Protein AF-0000000079570286 (afdb_homodimer)

Structure (mmCIF, N/CA/C/O backbone):
data_AF-0000000079570286-model_v1
#
loop_
_entity.id
_entity.type
_entity.pdbx_description
1 polymer 'Cupin domain-containing protein'
#
loop_
_atom_site.group_PDB
_atom_site.id
_atom_site.type_symbol
_atom_site.label_atom_id
_atom_site.label_alt_id
_atom_site.label_comp_id
_atom_site.label_asym_id
_atom_site.label_entity_id
_atom_site.label_seq_id
_atom_site.pdbx_PDB_ins_code
_atom_site.Cartn_x
_atom_site.Cartn_y
_atom_site.Cartn_z
_atom_site.occupancy
_atom_site.B_iso_or_equiv
_atom_site.auth_seq_id
_atom_site.auth_comp_id
_atom_site.auth_asym_id
_atom_site.auth_atom_id
_atom_site.pdbx_PDB_model_num
ATOM 1 N N . MET A 1 1 ? -0.217 -1.465 16.141 1 90.56 1 MET A N 1
ATOM 2 C CA . MET A 1 1 ? 0.74 -2.504 15.766 1 90.56 1 MET A CA 1
ATOM 3 C C . MET A 1 1 ? 1.758 -1.979 14.766 1 90.56 1 MET A C 1
ATOM 5 O O . MET A 1 1 ? 1.406 -1.219 13.859 1 90.56 1 MET A O 1
ATOM 9 N N . HIS A 1 2 ? 2.951 -2.252 14.98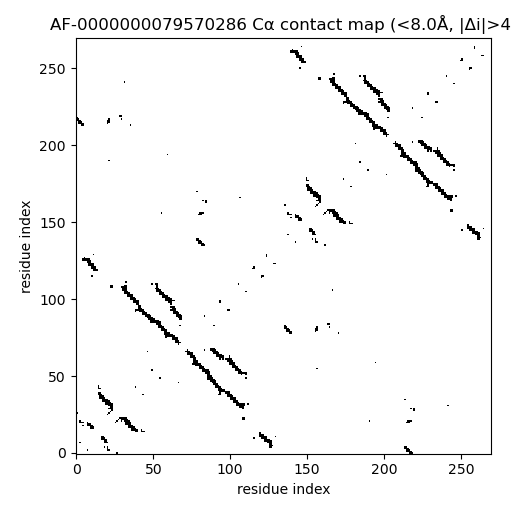4 1 96.75 2 HIS A N 1
ATOM 10 C CA . HIS A 1 2 ? 4.074 -1.904 14.125 1 96.75 2 HIS A CA 1
ATOM 11 C C . HIS A 1 2 ? 4.855 -3.146 13.711 1 96.75 2 HIS A C 1
ATOM 13 O O . HIS A 1 2 ? 5.434 -3.832 14.562 1 96.75 2 HIS A O 1
ATOM 19 N N . SER A 1 3 ? 4.836 -3.426 12.422 1 97.19 3 SER A N 1
ATOM 20 C CA . SER A 1 3 ? 5.57 -4.562 11.875 1 97.19 3 SER A CA 1
ATOM 21 C C . SER A 1 3 ? 6.777 -4.105 11.062 1 97.19 3 SER A C 1
ATOM 23 O O . SER A 1 3 ? 6.648 -3.258 10.18 1 97.19 3 SER A O 1
ATOM 25 N N . THR A 1 4 ? 7.93 -4.707 11.367 1 97.94 4 THR A N 1
ATOM 26 C CA . THR A 1 4 ? 9.125 -4.512 10.555 1 97.94 4 THR A CA 1
ATOM 27 C C . THR A 1 4 ? 9.422 -5.754 9.727 1 97.94 4 THR A C 1
ATOM 29 O O . THR A 1 4 ? 9.07 -6.871 10.117 1 97.94 4 THR A O 1
ATOM 32 N N . PRO A 1 5 ? 10.055 -5.586 8.586 1 96.81 5 PRO A N 1
ATOM 33 C CA . PRO A 1 5 ? 10.336 -6.754 7.754 1 96.81 5 PRO A CA 1
ATOM 34 C C . PRO A 1 5 ? 11.078 -7.855 8.508 1 96.81 5 PRO A C 1
ATOM 36 O O . PRO A 1 5 ? 10.812 -9.039 8.297 1 96.81 5 PRO A O 1
ATOM 39 N N . ASP A 1 6 ? 11.914 -7.496 9.391 1 96.62 6 ASP A N 1
ATOM 40 C CA . ASP A 1 6 ? 12.734 -8.484 10.094 1 96.62 6 ASP A CA 1
ATOM 41 C C . ASP A 1 6 ? 11.891 -9.297 11.078 1 96.62 6 ASP A C 1
ATOM 43 O O . ASP A 1 6 ? 12.32 -10.352 11.539 1 96.62 6 ASP A O 1
ATOM 47 N N . ASP A 1 7 ? 10.672 -8.82 11.383 1 96.19 7 ASP A N 1
ATOM 48 C CA . ASP A 1 7 ? 9.812 -9.492 12.352 1 96.19 7 ASP A CA 1
ATOM 49 C C . ASP A 1 7 ? 8.805 -10.406 11.656 1 96.19 7 ASP A C 1
ATOM 51 O O . ASP A 1 7 ? 8.023 -11.102 12.312 1 96.19 7 ASP A O 1
ATOM 55 N N . LEU A 1 8 ? 8.883 -10.398 10.383 1 97.88 8 LEU A N 1
ATOM 56 C CA . LEU A 1 8 ? 7.82 -11.07 9.648 1 97.88 8 LEU A CA 1
ATOM 57 C C . LEU A 1 8 ? 8.352 -12.328 8.969 1 97.88 8 LEU A C 1
ATOM 59 O O . LEU A 1 8 ? 9.508 -12.375 8.539 1 97.88 8 LEU A O 1
ATOM 63 N N . VAL A 1 9 ? 7.516 -13.336 8.938 1 97.88 9 VAL A N 1
ATOM 64 C CA . VAL A 1 9 ? 7.766 -14.484 8.062 1 97.88 9 VAL A CA 1
ATOM 65 C C . VAL A 1 9 ? 7.781 -14.023 6.605 1 97.88 9 VAL A C 1
ATOM 67 O O . VAL A 1 9 ? 7.031 -13.125 6.223 1 97.88 9 VAL A O 1
ATOM 70 N N . THR A 1 10 ? 8.695 -14.609 5.832 1 98.19 10 THR A N 1
ATOM 71 C CA . THR A 1 10 ? 8.672 -14.422 4.383 1 98.19 10 THR A CA 1
ATOM 72 C C . THR A 1 10 ? 8 -15.609 3.701 1 98.19 10 THR A C 1
ATOM 74 O O . THR A 1 10 ? 8.469 -16.75 3.82 1 98.19 10 THR A O 1
ATOM 77 N N . ASP A 1 11 ? 6.871 -15.359 3.047 1 98.31 11 ASP A N 1
ATOM 78 C CA . ASP A 1 11 ? 6.328 -16.359 2.137 1 98.31 11 ASP A CA 1
ATOM 79 C C . ASP A 1 11 ? 7.125 -16.422 0.836 1 98.31 11 ASP A C 1
ATOM 81 O O . ASP A 1 11 ? 7.148 -15.445 0.077 1 98.31 11 ASP A O 1
ATOM 85 N N . SER A 1 12 ? 7.699 -17.5 0.591 1 97.5 12 SER A N 1
ATOM 86 C CA . SER A 1 12 ? 8.578 -17.609 -0.568 1 97.5 12 SER A CA 1
ATOM 87 C C . SER A 1 12 ? 7.996 -18.562 -1.611 1 97.5 12 SER A C 1
ATOM 89 O O . SER A 1 12 ? 7.367 -19.562 -1.266 1 97.5 12 SER A O 1
ATOM 91 N N . PHE A 1 13 ? 8.203 -18.234 -2.871 1 96.69 13 PHE A N 1
ATOM 92 C CA . PHE A 1 13 ? 7.789 -18.984 -4.051 1 96.69 13 PHE A CA 1
ATOM 93 C C . PHE A 1 13 ? 8.875 -18.953 -5.121 1 96.69 13 PHE A C 1
ATOM 95 O O . PHE A 1 13 ? 9.836 -18.188 -5.016 1 96.69 13 PHE A O 1
ATOM 102 N N . GLU A 1 14 ? 8.688 -19.766 -6.152 1 93.75 14 GLU A N 1
ATOM 103 C CA . GLU A 1 14 ? 9.602 -19.688 -7.293 1 93.75 14 GLU A CA 1
ATOM 104 C C . GLU A 1 14 ? 9.516 -18.328 -7.984 1 93.75 14 GLU A C 1
ATOM 106 O O . GLU A 1 14 ? 10.523 -17.828 -8.484 1 93.75 14 GLU A O 1
ATOM 111 N N . SER A 1 15 ? 8.391 -17.797 -7.973 1 96.25 15 SER A N 1
ATOM 112 C CA . SER A 1 15 ? 8.141 -16.578 -8.727 1 96.25 15 SER A CA 1
ATOM 113 C C . SER A 1 15 ? 8.547 -15.344 -7.922 1 96.25 15 SER A C 1
ATOM 115 O O . SER A 1 15 ? 8.633 -14.242 -8.469 1 96.25 15 SER A O 1
ATOM 117 N N . GLY A 1 16 ? 8.719 -15.492 -6.602 1 96.75 16 GLY A N 1
ATOM 118 C CA . GLY A 1 16 ? 9.031 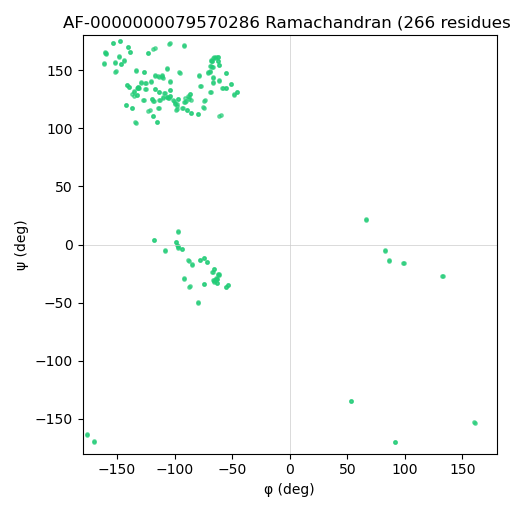-14.336 -5.781 1 96.75 16 GLY A CA 1
ATOM 119 C C . GLY A 1 16 ? 8.734 -14.547 -4.309 1 96.75 16 GLY A C 1
ATOM 120 O O . GLY A 1 16 ? 8.922 -15.656 -3.789 1 96.75 16 GLY A O 1
ATOM 121 N N . SER A 1 17 ? 8.453 -13.469 -3.596 1 97.62 17 SER A N 1
ATOM 122 C CA . SER A 1 17 ? 8.234 -13.547 -2.154 1 97.62 17 SER A CA 1
ATOM 123 C C . SER A 1 17 ? 7.227 -12.5 -1.691 1 97.62 17 SER A C 1
ATOM 125 O O . SER A 1 17 ? 6.938 -11.547 -2.416 1 97.62 17 SER A O 1
ATOM 127 N N . ILE A 1 18 ? 6.691 -12.742 -0.485 1 98.5 18 ILE A N 1
ATOM 128 C CA . ILE A 1 18 ? 5.699 -11.844 0.095 1 98.5 18 ILE A CA 1
ATOM 129 C C . ILE A 1 18 ? 5.938 -11.711 1.598 1 98.5 18 ILE A C 1
ATOM 131 O O . ILE A 1 18 ? 6.246 -12.695 2.271 1 98.5 18 ILE A O 1
ATOM 135 N N . LYS A 1 19 ? 5.852 -10.547 2.145 1 98.56 19 LYS A N 1
ATOM 136 C CA . LYS A 1 19 ? 5.715 -10.289 3.574 1 98.56 19 LYS A CA 1
ATOM 137 C C . LYS A 1 19 ? 4.406 -9.562 3.883 1 98.56 19 LYS A C 1
ATOM 139 O O . LYS A 1 19 ? 4.133 -8.5 3.324 1 98.56 19 LYS A O 1
ATOM 144 N N . TRP A 1 20 ? 3.627 -10.172 4.746 1 98.69 20 TRP A N 1
ATOM 145 C CA . TRP A 1 20 ? 2.379 -9.562 5.191 1 98.69 20 TRP A CA 1
ATOM 146 C C . TRP A 1 20 ? 2.596 -8.758 6.473 1 98.69 20 TRP A C 1
ATOM 148 O O . TRP A 1 20 ? 2.902 -9.328 7.523 1 98.69 20 TRP A O 1
ATOM 158 N N . GLY A 1 21 ? 2.35 -7.473 6.359 1 98.62 21 GLY A N 1
ATOM 159 C CA . GLY A 1 21 ? 2.627 -6.609 7.496 1 98.62 21 GLY A CA 1
ATOM 160 C C . GLY A 1 21 ? 1.427 -6.418 8.406 1 98.62 21 GLY A C 1
ATOM 161 O O . GLY A 1 21 ? 1.581 -6.121 9.594 1 98.62 21 GLY A O 1
ATOM 162 N N . VAL A 1 22 ? 0.204 -6.492 7.848 1 98.62 22 VAL A N 1
ATOM 163 C CA . VAL A 1 22 ? -1.063 -6.453 8.57 1 98.62 22 VAL A CA 1
ATOM 164 C C . VAL A 1 22 ? -2.002 -7.531 8.031 1 98.62 22 VAL A C 1
ATOM 166 O O . VAL A 1 22 ? -2.148 -7.684 6.816 1 98.62 22 VAL A O 1
ATOM 169 N N . SER A 1 23 ? -2.572 -8.258 8.883 1 98.19 23 SER A N 1
ATOM 170 C CA . SER A 1 23 ? -3.596 -9.258 8.586 1 98.19 23 SER A CA 1
ATOM 171 C C . SER A 1 23 ? -4.418 -9.594 9.82 1 98.19 23 SER A C 1
ATOM 173 O O . SER A 1 23 ? -4.012 -9.297 10.945 1 98.19 23 SER A O 1
ATOM 175 N N . PRO A 1 24 ? -5.551 -10.234 9.609 1 96.62 24 PRO A N 1
ATOM 176 C CA . PRO A 1 24 ? -6.324 -10.656 10.781 1 96.62 24 PRO A CA 1
ATOM 177 C C . PRO A 1 24 ? -5.566 -11.648 11.664 1 96.62 24 PRO A C 1
ATOM 179 O O . PRO A 1 24 ? -5.82 -11.727 12.867 1 96.62 24 PRO A O 1
ATOM 182 N N . ASP A 1 25 ? -4.645 -12.391 11.117 1 95.19 25 ASP A N 1
ATOM 183 C CA . ASP A 1 25 ? -3.865 -13.344 11.898 1 95.19 25 ASP A CA 1
ATOM 184 C C . ASP A 1 25 ? -2.822 -12.633 12.758 1 95.19 25 ASP A C 1
ATOM 186 O O . ASP A 1 25 ? -2.449 -13.117 13.828 1 95.19 25 ASP A O 1
ATOM 190 N N . LEU A 1 26 ? -2.279 -11.555 12.289 1 95.25 26 LEU A N 1
ATOM 191 C CA . LEU A 1 26 ? -1.228 -10.82 12.984 1 95.25 26 LEU A CA 1
ATOM 192 C C . LEU A 1 26 ? -1.824 -9.812 13.969 1 95.25 26 LEU A C 1
ATOM 194 O O . LEU A 1 26 ? -1.2 -9.484 14.977 1 95.25 26 LEU A O 1
ATOM 198 N N . GLU A 1 27 ? -2.936 -9.211 13.609 1 94.31 27 GLU A N 1
ATOM 199 C CA . GLU A 1 27 ? -3.656 -8.172 14.352 1 94.31 27 GLU A CA 1
ATOM 200 C C . GLU A 1 27 ? -5.152 -8.469 14.383 1 94.31 27 GLU A C 1
ATOM 202 O O . GLU A 1 27 ? -5.863 -8.219 13.406 1 94.31 27 GLU A O 1
ATOM 207 N N . ASP A 1 28 ? -5.656 -8.914 15.508 1 93.62 28 ASP A N 1
ATOM 208 C CA . ASP A 1 28 ? -7.031 -9.391 15.648 1 93.62 28 ASP A CA 1
ATOM 209 C C . ASP A 1 28 ? -8.023 -8.32 15.195 1 93.62 28 ASP A C 1
ATOM 211 O O . ASP A 1 28 ? -9.055 -8.633 14.602 1 93.62 28 ASP A O 1
ATOM 215 N N . ALA A 1 29 ? -7.691 -7.109 15.477 1 94.38 29 ALA A N 1
ATOM 216 C CA . ALA A 1 29 ? -8.625 -6.023 15.203 1 94.38 29 ALA A CA 1
ATOM 217 C C . ALA A 1 29 ? -8.625 -5.66 13.727 1 94.38 29 ALA A C 1
ATOM 219 O O . ALA A 1 29 ? -9.508 -4.938 13.258 1 94.38 29 ALA A O 1
ATOM 220 N N . ALA A 1 30 ? -7.605 -6.184 13.008 1 95.94 30 ALA A N 1
ATOM 221 C CA . ALA A 1 30 ? -7.516 -5.832 11.594 1 95.94 30 ALA A CA 1
ATOM 222 C C . ALA A 1 30 ? -8.523 -6.625 10.766 1 95.94 30 ALA A C 1
ATOM 224 O O . ALA A 1 30 ? -8.656 -7.84 10.93 1 95.94 30 ALA A O 1
ATOM 225 N N . SER A 1 31 ? -9.195 -5.953 9.852 1 97.31 31 SER A N 1
ATOM 226 C CA . SER A 1 31 ? -10.188 -6.621 9.016 1 97.31 31 SER A CA 1
ATOM 227 C C . SER A 1 31 ? -9.703 -6.762 7.578 1 97.31 31 SER A C 1
ATOM 229 O O . SER A 1 31 ? -10.422 -7.281 6.719 1 97.31 31 SER A O 1
ATOM 231 N N . LEU A 1 32 ? -8.586 -6.227 7.25 1 98.69 32 LEU A N 1
ATOM 232 C CA . LEU A 1 32 ? -7.953 -6.309 5.938 1 98.69 32 LEU A CA 1
ATOM 233 C C . LEU A 1 32 ? -6.551 -6.895 6.043 1 98.69 32 LEU A C 1
ATOM 235 O O . LEU A 1 32 ? -6.035 -7.09 7.148 1 98.69 32 LEU A O 1
ATOM 239 N N . THR A 1 33 ? -5.996 -7.305 4.949 1 98.69 33 THR A N 1
ATOM 240 C CA . THR A 1 33 ? -4.613 -7.754 4.855 1 98.69 33 THR A CA 1
ATOM 241 C C . THR A 1 33 ? -3.812 -6.848 3.926 1 98.69 33 THR A C 1
ATOM 243 O O . THR A 1 33 ? -4.297 -6.457 2.861 1 98.69 33 THR A O 1
ATOM 246 N N . THR A 1 34 ? -2.654 -6.441 4.316 1 98.88 34 THR A N 1
ATOM 247 C CA . THR A 1 34 ? -1.709 -5.715 3.473 1 98.88 34 THR A CA 1
ATOM 248 C C . THR A 1 34 ? -0.332 -6.371 3.514 1 98.88 34 THR A C 1
ATOM 250 O O . THR A 1 34 ? 0.119 -6.812 4.574 1 98.88 34 THR A O 1
ATOM 253 N N . GLY A 1 35 ? 0.294 -6.422 2.375 1 98.75 35 GLY A N 1
ATOM 254 C CA . GLY A 1 35 ? 1.639 -6.969 2.311 1 98.75 35 GLY A CA 1
ATOM 255 C C . GLY A 1 35 ? 2.387 -6.57 1.053 1 98.75 35 GLY A C 1
ATOM 256 O O . GLY A 1 35 ? 1.773 -6.184 0.056 1 98.75 35 GLY A O 1
ATOM 257 N N . GLU A 1 36 ? 3.688 -6.578 1.125 1 98.88 36 GLU A N 1
ATOM 258 C CA . GLU A 1 36 ? 4.531 -6.332 -0.041 1 98.88 36 GLU A CA 1
ATOM 259 C C . GLU A 1 36 ? 4.816 -7.625 -0.801 1 98.88 36 GLU A C 1
ATOM 261 O O . GLU A 1 36 ? 5.254 -8.617 -0.211 1 98.88 36 GLU A O 1
ATOM 266 N N . VAL A 1 37 ? 4.551 -7.594 -2.035 1 98.75 37 VAL A N 1
ATOM 267 C CA . VAL A 1 37 ? 4.809 -8.68 -2.975 1 98.75 37 VAL A CA 1
ATOM 268 C C . VAL A 1 37 ? 5.988 -8.32 -3.873 1 98.75 37 VAL A C 1
ATOM 270 O O . VAL A 1 37 ? 6 -7.258 -4.496 1 98.75 37 VAL A O 1
ATOM 273 N N . VAL A 1 38 ? 6.941 -9.188 -3.914 1 98.38 38 VAL A N 1
ATOM 274 C CA . VAL A 1 38 ? 8.078 -9.039 -4.816 1 98.38 38 VAL A CA 1
ATOM 275 C C . VAL A 1 38 ? 8.055 -10.148 -5.863 1 98.38 38 VAL A C 1
ATOM 277 O O . VAL A 1 38 ? 8.133 -11.336 -5.527 1 98.38 38 VAL A O 1
ATOM 280 N N . ILE A 1 39 ? 7.918 -9.75 -7.137 1 98.44 39 ILE A N 1
ATOM 281 C CA . ILE A 1 39 ? 7.906 -10.711 -8.242 1 98.44 39 ILE A CA 1
ATOM 282 C C . ILE A 1 39 ? 9.234 -10.648 -8.992 1 98.44 39 ILE A C 1
ATOM 284 O O . ILE A 1 39 ? 9.648 -9.586 -9.445 1 98.44 39 ILE A O 1
ATOM 288 N N . ASN A 1 40 ? 9.891 -11.766 -9.156 1 96.88 40 ASN A N 1
ATOM 289 C CA . ASN A 1 40 ? 11.188 -11.844 -9.828 1 96.88 40 ASN A CA 1
ATOM 290 C C . ASN A 1 40 ? 11.055 -11.539 -11.32 1 96.88 40 ASN A C 1
ATOM 292 O O . ASN A 1 40 ? 9.969 -11.648 -11.891 1 96.88 40 ASN A O 1
ATOM 296 N N . PRO A 1 41 ? 12.203 -11.133 -11.945 1 96.94 41 PRO A N 1
ATOM 297 C CA . PRO A 1 41 ? 12.172 -10.867 -13.383 1 96.94 41 PRO A CA 1
ATOM 298 C C . PRO A 1 41 ? 11.656 -12.055 -14.195 1 96.94 41 PRO A C 1
ATOM 300 O O . PRO A 1 41 ? 12.016 -13.195 -13.914 1 96.94 41 PRO A O 1
ATOM 303 N N . THR A 1 42 ? 10.766 -11.734 -15.141 1 96.31 42 THR A N 1
ATOM 304 C CA . THR A 1 42 ? 10.211 -12.672 -16.109 1 96.31 42 THR A CA 1
ATOM 305 C C . THR A 1 42 ? 9.344 -13.719 -15.422 1 96.31 42 THR A C 1
ATOM 307 O O . THR A 1 42 ? 9.25 -14.859 -15.891 1 96.31 42 THR A O 1
ATOM 310 N N . LYS A 1 43 ? 8.891 -13.422 -14.305 1 97.38 43 LYS A N 1
ATOM 311 C CA . LYS A 1 43 ? 7.984 -14.305 -13.57 1 97.38 43 LYS A CA 1
ATOM 312 C C . LYS A 1 43 ? 6.637 -13.625 -13.336 1 97.38 43 LYS A C 1
ATOM 314 O O . LYS A 1 43 ? 6.469 -12.445 -13.633 1 97.38 43 LYS A O 1
ATOM 319 N N . GLY A 1 44 ? 5.66 -14.359 -12.906 1 96.69 44 GLY A N 1
ATOM 320 C CA . GLY A 1 44 ? 4.316 -13.93 -12.562 1 96.69 44 GLY A CA 1
ATOM 321 C C . GLY A 1 44 ? 3.459 -15.047 -11.992 1 96.69 44 GLY A C 1
ATOM 322 O O . GLY A 1 44 ? 3.979 -15.992 -11.406 1 96.69 44 GLY A O 1
ATOM 323 N N . HIS A 1 45 ? 2.221 -14.75 -12.016 1 94.12 45 HIS A N 1
ATOM 324 C CA . HIS A 1 45 ? 1.286 -15.789 -11.586 1 94.12 45 HIS A CA 1
ATOM 325 C C . HIS A 1 45 ? 0.119 -15.914 -12.555 1 94.12 45 HIS A C 1
ATOM 327 O O . HIS A 1 45 ? -0.236 -14.945 -13.242 1 94.12 45 HIS A O 1
ATOM 333 N N . ASP A 1 46 ? -0.387 -17.109 -12.641 1 91.81 46 ASP A N 1
ATOM 334 C CA . ASP A 1 46 ? -1.52 -17.391 -13.516 1 91.81 46 ASP A CA 1
ATOM 335 C C . ASP A 1 46 ? -2.777 -16.656 -13.047 1 91.81 46 ASP A C 1
ATOM 337 O O . ASP A 1 46 ? -2.869 -16.266 -11.883 1 91.81 46 ASP A O 1
ATOM 341 N N . ARG A 1 47 ? -3.727 -16.547 -13.969 1 96.81 47 ARG A N 1
ATOM 342 C CA . ARG A 1 47 ? -5.004 -15.93 -13.617 1 96.81 47 ARG A CA 1
ATOM 343 C C . ARG A 1 47 ? -5.676 -16.688 -12.477 1 96.81 47 ARG A C 1
ATOM 345 O O . ARG A 1 47 ? -5.703 -17.922 -12.469 1 96.81 47 ARG A O 1
ATOM 352 N N . HIS A 1 48 ? -6.152 -15.977 -11.555 1 97.38 48 HIS A N 1
ATOM 353 C CA . HIS A 1 48 ? -6.867 -16.469 -10.383 1 97.38 48 HIS A CA 1
ATOM 354 C C . HIS A 1 48 ? -7.832 -15.43 -9.844 1 97.38 48 HIS A C 1
ATOM 356 O O . HIS A 1 48 ? -7.914 -14.32 -10.375 1 97.38 48 HIS A O 1
ATOM 362 N N . ASN A 1 49 ? -8.617 -15.812 -8.883 1 97.94 49 ASN A N 1
ATOM 363 C CA . ASN A 1 49 ? -9.516 -14.844 -8.25 1 97.94 49 ASN A CA 1
ATOM 364 C C . ASN A 1 49 ? -9.57 -15.039 -6.734 1 97.94 49 ASN A C 1
ATOM 366 O O . ASN A 1 49 ? -8.977 -15.984 -6.203 1 97.94 49 ASN A O 1
ATOM 370 N N . HIS A 1 50 ? -10.07 -14.125 -6.051 1 98.12 50 HIS A N 1
ATOM 371 C CA . HIS A 1 50 ? -10.414 -14.164 -4.633 1 98.12 50 HIS A CA 1
ATOM 372 C C . HIS A 1 50 ? -11.914 -14.023 -4.43 1 98.12 50 HIS A C 1
ATOM 374 O O . HIS A 1 50 ? -12.453 -12.914 -4.48 1 98.12 50 HIS A O 1
ATOM 380 N N . PRO A 1 51 ? -12.602 -15.102 -4.105 1 97.69 51 PRO A N 1
ATOM 381 C CA . PRO A 1 51 ? -14.062 -15.07 -4.078 1 97.69 51 PRO A CA 1
ATOM 382 C C . PRO A 1 51 ? -14.609 -14.164 -2.979 1 97.69 51 PRO A C 1
ATOM 384 O O . PRO A 1 51 ? -15.719 -13.641 -3.1 1 97.69 51 PRO A O 1
ATOM 387 N N . ASP A 1 52 ? -13.844 -13.953 -1.988 1 97.56 52 ASP A N 1
ATOM 388 C CA . ASP A 1 52 ? -14.422 -13.305 -0.812 1 97.56 52 ASP A CA 1
ATOM 389 C C . ASP A 1 52 ? -13.742 -11.961 -0.541 1 97.56 52 ASP A C 1
ATOM 391 O O . ASP A 1 52 ? -13.969 -11.352 0.504 1 97.56 52 ASP A O 1
ATOM 395 N N . SER A 1 53 ? -12.82 -11.539 -1.398 1 98.38 53 SER A N 1
ATOM 396 C CA . SER A 1 53 ? -12.094 -10.305 -1.117 1 98.38 53 SER A CA 1
ATOM 397 C C . SER A 1 53 ? -11.906 -9.469 -2.381 1 98.38 53 SER A C 1
ATOM 399 O O . SER A 1 53 ? -11.602 -10.008 -3.445 1 98.38 53 SER A O 1
ATOM 401 N N . ASP A 1 54 ? -12.148 -8.125 -2.262 1 98.5 54 ASP A N 1
ATOM 402 C CA . ASP A 1 54 ? -11.539 -7.211 -3.221 1 98.5 54 ASP A CA 1
ATOM 403 C C . ASP A 1 54 ? -10.023 -7.172 -3.049 1 98.5 54 ASP A C 1
ATOM 405 O O . ASP A 1 54 ? -9.5 -7.504 -1.98 1 98.5 54 ASP A O 1
ATOM 409 N N . GLU A 1 55 ? -9.359 -6.773 -4.086 1 98.75 55 GLU A N 1
ATOM 410 C CA . GLU A 1 55 ? -7.914 -6.594 -4.031 1 98.75 55 GLU A CA 1
ATOM 411 C C . GLU A 1 55 ? -7.5 -5.254 -4.633 1 98.75 55 GLU A C 1
ATOM 413 O O . GLU A 1 55 ? -8.016 -4.844 -5.672 1 98.75 55 GLU A O 1
ATOM 418 N N . VAL A 1 56 ? -6.648 -4.543 -4.012 1 98.88 56 VAL A N 1
ATOM 419 C CA . VAL A 1 56 ? -5.969 -3.371 -4.555 1 98.88 56 VAL A CA 1
ATOM 420 C C . VAL A 1 56 ? -4.473 -3.658 -4.691 1 98.88 56 VAL A C 1
ATOM 422 O O . VAL A 1 56 ? -3.846 -4.168 -3.758 1 98.88 56 VAL A O 1
ATOM 425 N N . LEU A 1 57 ? -3.914 -3.359 -5.828 1 98.94 57 LEU A N 1
ATOM 426 C CA . LEU A 1 57 ? -2.479 -3.428 -6.086 1 98.94 57 LEU A CA 1
ATOM 427 C C . LEU A 1 57 ? -1.901 -2.037 -6.32 1 98.94 57 LEU A C 1
ATOM 429 O O . LEU A 1 57 ? -2.404 -1.286 -7.16 1 98.94 57 LEU A O 1
ATOM 433 N N . TYR A 1 58 ? -0.94 -1.697 -5.57 1 98.94 58 TYR A N 1
ATOM 434 C CA . TYR A 1 58 ? -0.135 -0.505 -5.816 1 98.94 58 TYR A CA 1
ATOM 435 C C . TYR A 1 58 ? 1.272 -0.88 -6.262 1 98.94 58 TYR A C 1
ATOM 437 O O . TYR A 1 58 ? 1.98 -1.608 -5.562 1 98.94 58 TYR A O 1
ATOM 445 N N . ILE A 1 59 ? 1.699 -0.324 -7.398 1 98.94 59 ILE A N 1
ATOM 446 C CA . ILE A 1 59 ? 3.023 -0.645 -7.922 1 98.94 59 ILE A CA 1
ATOM 447 C C . ILE A 1 59 ? 4.062 0.274 -7.285 1 98.94 59 ILE A C 1
ATOM 449 O O . ILE A 1 59 ? 4.074 1.481 -7.539 1 98.94 59 ILE A O 1
ATOM 453 N N . ILE A 1 60 ? 4.906 -0.338 -6.5 1 98.88 60 ILE A N 1
ATOM 454 C CA . ILE A 1 60 ? 5.93 0.41 -5.773 1 98.88 60 ILE A CA 1
ATOM 455 C C . ILE A 1 60 ? 7.098 0.72 -6.707 1 98.88 60 ILE A C 1
ATOM 457 O O . ILE A 1 60 ? 7.582 1.854 -6.75 1 98.88 60 ILE A O 1
ATOM 461 N N . GLU A 1 61 ? 7.562 -0.228 -7.363 1 98.62 61 GLU A N 1
ATOM 462 C CA . GLU A 1 61 ? 8.742 -0.182 -8.227 1 98.62 61 GLU A CA 1
ATOM 463 C C . GLU A 1 61 ? 8.633 -1.204 -9.359 1 98.62 61 GLU A C 1
ATOM 465 O O . GLU A 1 61 ? 8.094 -2.297 -9.164 1 98.62 61 GLU A O 1
ATOM 470 N N . GLY A 1 62 ? 9.242 -0.862 -10.531 1 98.5 62 GLY A N 1
ATOM 471 C CA . GLY A 1 62 ? 9.289 -1.782 -11.656 1 98.5 62 GLY A CA 1
ATOM 472 C C . GLY A 1 62 ? 8.117 -1.613 -12.609 1 98.5 62 GLY A C 1
ATOM 473 O O . GLY A 1 62 ? 7.484 -0.556 -12.641 1 98.5 62 GLY A O 1
ATOM 474 N N . GLU A 1 63 ? 8.031 -2.568 -13.508 1 98.31 63 GLU A N 1
ATOM 475 C CA . GLU A 1 63 ? 6.988 -2.574 -14.523 1 98.31 63 GLU A CA 1
ATOM 476 C C . GLU A 1 63 ? 6.52 -3.994 -14.828 1 98.31 63 GLU A C 1
ATOM 478 O O . GLU A 1 63 ? 7.23 -4.961 -14.547 1 98.31 63 GLU A O 1
ATOM 483 N N . GLY A 1 64 ? 5.344 -4.074 -15.359 1 98.69 64 GLY A N 1
ATOM 484 C CA . GLY A 1 64 ? 4.785 -5.371 -15.711 1 98.69 64 GLY A CA 1
ATOM 485 C C . GLY A 1 64 ? 3.508 -5.266 -16.531 1 98.69 64 GLY A C 1
ATOM 486 O O . GLY A 1 64 ? 3.184 -4.199 -17.047 1 98.69 64 GLY A O 1
ATOM 487 N N . VAL A 1 65 ? 2.877 -6.422 -16.656 1 98.75 65 VAL A N 1
ATOM 488 C CA . VAL A 1 65 ? 1.588 -6.512 -17.344 1 98.75 65 VAL A CA 1
ATOM 489 C C . VAL A 1 65 ? 0.539 -7.066 -16.375 1 98.75 65 VAL A C 1
ATOM 491 O O . VAL A 1 65 ? 0.821 -7.98 -15.602 1 98.75 65 VAL A O 1
ATOM 494 N N . GLN A 1 66 ? -0.646 -6.5 -16.469 1 98.81 66 GLN A N 1
ATOM 495 C CA . GLN A 1 66 ? -1.768 -6.816 -15.586 1 98.81 66 GLN A CA 1
ATOM 496 C C . GLN A 1 66 ? -3 -7.215 -16.391 1 98.81 66 GLN A C 1
ATOM 498 O O . GLN A 1 66 ? -3.295 -6.605 -17.422 1 98.81 66 GLN A O 1
ATOM 503 N N . THR A 1 67 ? -3.709 -8.211 -15.945 1 98.56 67 THR A N 1
ATOM 504 C CA . THR A 1 67 ? -5.039 -8.516 -16.469 1 98.56 67 THR A CA 1
ATOM 505 C C . THR A 1 67 ? -6.094 -8.367 -15.367 1 98.56 67 THR A C 1
ATOM 507 O O . THR A 1 67 ? -5.812 -8.609 -14.195 1 98.56 67 THR A O 1
ATOM 510 N N . VAL A 1 68 ? -7.242 -7.93 -15.742 1 98.44 68 VAL A N 1
ATOM 511 C CA . VAL A 1 68 ? -8.398 -7.852 -14.852 1 98.44 68 VAL A CA 1
ATOM 512 C C . VAL A 1 68 ? -9.664 -8.211 -15.625 1 98.44 68 VAL A C 1
ATOM 514 O O . VAL A 1 68 ? -10.078 -7.477 -16.531 1 98.44 68 VAL A O 1
ATOM 517 N N . GLY A 1 69 ? -10.305 -9.242 -15.156 1 97.88 69 GLY A N 1
ATOM 518 C CA . GLY A 1 69 ? -11.508 -9.695 -15.828 1 97.88 69 GLY A CA 1
ATOM 519 C C . GLY A 1 69 ? -11.305 -9.953 -17.312 1 97.88 69 GLY A C 1
ATOM 520 O O . GLY A 1 69 ? -10.32 -10.57 -17.703 1 97.88 69 GLY A O 1
ATOM 521 N N . ASP A 1 70 ? -12.234 -9.477 -18.078 1 96.56 70 ASP A N 1
ATOM 522 C CA . ASP A 1 70 ? -12.219 -9.742 -19.516 1 96.56 70 ASP A CA 1
ATOM 523 C C . ASP A 1 70 ? -11.625 -8.57 -20.297 1 96.56 70 ASP A C 1
ATOM 525 O O . ASP A 1 70 ? -11.5 -8.617 -21.516 1 96.56 70 ASP A O 1
ATOM 529 N N . ASP A 1 71 ? -11.203 -7.598 -19.641 1 95.69 71 ASP A N 1
ATOM 530 C CA . ASP A 1 71 ? -10.594 -6.445 -20.297 1 95.69 71 ASP A CA 1
ATOM 531 C C . ASP A 1 71 ? -9.25 -6.816 -20.906 1 95.69 71 ASP A C 1
ATOM 533 O O . ASP A 1 71 ? -8.617 -7.793 -20.5 1 95.69 71 ASP A O 1
ATOM 537 N N . PRO A 1 72 ? -8.883 -6.059 -21.969 1 97.69 72 PRO A N 1
ATOM 538 C CA . PRO A 1 72 ? -7.52 -6.266 -22.469 1 97.69 72 PRO A CA 1
ATOM 539 C C . PRO A 1 72 ? -6.465 -6.074 -21.375 1 97.69 72 PRO A C 1
ATOM 541 O O . PRO A 1 72 ? -6.645 -5.25 -20.469 1 97.69 72 PRO A O 1
ATOM 544 N N . GLU A 1 73 ? -5.426 -6.848 -21.531 1 98.12 73 GLU A N 1
ATOM 545 C CA . GLU A 1 73 ? -4.305 -6.641 -20.609 1 98.12 73 GLU A CA 1
ATOM 546 C C . GLU A 1 73 ? -3.725 -5.234 -20.766 1 98.12 73 GLU A C 1
ATOM 548 O O . GLU A 1 73 ? -3.846 -4.617 -21.828 1 98.12 73 GLU A O 1
ATOM 553 N N . PHE A 1 74 ? -3.033 -4.75 -19.719 1 98.5 74 PHE A N 1
ATOM 554 C CA . PHE A 1 74 ? -2.445 -3.414 -19.75 1 98.5 74 PHE A CA 1
ATOM 555 C C . PHE A 1 74 ? -1.139 -3.383 -18.969 1 98.5 74 PHE A C 1
ATOM 557 O O . PHE A 1 74 ? -0.908 -4.227 -18.094 1 98.5 74 PHE A O 1
ATOM 564 N N . THR A 1 75 ? -0.269 -2.428 -19.328 1 98.62 75 THR A N 1
ATOM 565 C CA . THR A 1 75 ? 1.007 -2.26 -18.641 1 98.62 75 THR A CA 1
ATOM 566 C C . THR A 1 75 ? 0.818 -1.516 -17.328 1 98.62 75 THR A C 1
ATOM 568 O O . THR A 1 75 ? -0.079 -0.68 -17.203 1 98.62 75 THR A O 1
ATOM 571 N N . VAL A 1 76 ? 1.622 -1.881 -16.344 1 98.62 76 VAL A N 1
ATOM 572 C CA . VAL A 1 76 ? 1.664 -1.162 -15.07 1 98.62 76 VAL A CA 1
ATOM 573 C C . VAL A 1 76 ? 3.102 -0.762 -14.75 1 98.62 76 VAL A C 1
ATOM 575 O O . VAL A 1 76 ? 4.047 -1.455 -15.141 1 98.62 76 VAL A O 1
ATOM 578 N N . SER A 1 77 ? 3.271 0.345 -14.07 1 98.62 77 SER A N 1
ATOM 579 C CA . SER A 1 77 ? 4.562 0.826 -13.586 1 98.62 77 SER A CA 1
ATOM 580 C C . SER A 1 77 ? 4.41 1.581 -12.273 1 98.62 77 SER A C 1
ATOM 582 O O . SER A 1 77 ? 3.297 1.766 -11.781 1 98.62 77 SER A O 1
ATOM 584 N N . ALA A 1 78 ? 5.539 1.962 -11.719 1 98.62 78 ALA A N 1
ATOM 585 C CA . ALA A 1 78 ? 5.582 2.596 -10.406 1 98.62 78 ALA A CA 1
ATOM 586 C C . ALA A 1 78 ? 4.555 3.721 -10.305 1 98.62 78 ALA A C 1
ATOM 588 O O . ALA A 1 78 ? 4.465 4.566 -11.195 1 98.62 78 ALA A O 1
ATOM 589 N N . GLY A 1 79 ? 3.734 3.691 -9.258 1 98.44 79 GLY A N 1
ATOM 590 C CA . GLY A 1 79 ? 2.74 4.723 -8.992 1 98.44 79 GLY A CA 1
ATOM 591 C C . GLY A 1 79 ? 1.346 4.332 -9.438 1 98.44 79 GLY A C 1
ATOM 592 O O . GLY A 1 79 ? 0.362 4.957 -9.047 1 98.44 79 GLY A O 1
ATOM 593 N N . ASP A 1 80 ? 1.238 3.307 -10.281 1 98.81 80 ASP A N 1
ATOM 594 C CA . ASP A 1 80 ? -0.068 2.83 -10.719 1 98.81 80 ASP A CA 1
ATOM 595 C C . ASP A 1 80 ? -0.812 2.129 -9.586 1 98.81 80 ASP A C 1
ATOM 597 O O . ASP A 1 80 ? -0.192 1.503 -8.727 1 98.81 80 ASP A O 1
ATOM 601 N N . THR A 1 81 ? -2.121 2.227 -9.562 1 98.81 81 THR A N 1
ATOM 602 C CA . THR A 1 81 ? -2.988 1.475 -8.664 1 98.81 81 THR A CA 1
ATOM 603 C C . THR A 1 81 ? -4.051 0.708 -9.453 1 98.81 81 THR A C 1
ATOM 605 O O . THR A 1 81 ? -4.648 1.247 -10.391 1 98.81 81 THR A O 1
ATOM 608 N N . VAL A 1 82 ? -4.25 -0.544 -9.117 1 98.75 82 VAL A N 1
ATOM 609 C CA . VAL A 1 82 ? -5.238 -1.396 -9.766 1 98.75 82 VAL A CA 1
ATOM 610 C C . VAL A 1 82 ? -6.262 -1.88 -8.742 1 98.75 82 VAL A C 1
ATOM 612 O O . VAL A 1 82 ? -5.895 -2.391 -7.684 1 98.75 82 VAL A O 1
ATOM 615 N N . TYR A 1 83 ? -7.512 -1.665 -8.969 1 98.62 83 TYR A N 1
ATOM 616 C CA . TYR A 1 83 ? -8.602 -2.232 -8.18 1 98.62 83 TYR A CA 1
ATOM 617 C C . TYR A 1 83 ? -9.164 -3.482 -8.852 1 98.62 83 TYR A C 1
ATOM 619 O O . TYR A 1 83 ? -9.531 -3.451 -10.031 1 98.62 83 TYR A O 1
ATOM 627 N N . ILE A 1 84 ? -9.211 -4.555 -8.172 1 98.62 84 ILE A N 1
ATOM 628 C CA . ILE A 1 84 ? -9.719 -5.836 -8.641 1 98.62 84 ILE A CA 1
ATOM 629 C C . ILE A 1 84 ? -10.914 -6.258 -7.789 1 98.62 84 ILE A C 1
ATOM 631 O O . ILE A 1 84 ? -10.75 -6.656 -6.633 1 98.62 84 ILE A O 1
ATOM 635 N N . PRO A 1 85 ? -12.117 -6.254 -8.336 1 97.75 85 PRO A N 1
ATOM 636 C CA . PRO A 1 85 ? -13.297 -6.617 -7.543 1 97.75 85 PRO A CA 1
ATOM 637 C C . PRO A 1 85 ? -13.305 -8.086 -7.129 1 97.75 85 PRO A C 1
ATOM 639 O O . PRO A 1 85 ? -12.711 -8.93 -7.816 1 97.75 85 PRO A O 1
ATOM 642 N N . LYS A 1 86 ? -13.984 -8.305 -5.996 1 97.56 86 LYS A N 1
ATOM 643 C CA . LYS A 1 86 ? -14.188 -9.664 -5.512 1 97.56 86 LYS A CA 1
ATOM 644 C C . LYS A 1 86 ? -14.641 -10.586 -6.641 1 97.56 86 LYS A C 1
ATOM 646 O O . LYS A 1 86 ? -15.5 -10.219 -7.445 1 97.56 86 LYS A O 1
ATOM 651 N N . GLY A 1 87 ? -13.977 -11.766 -6.777 1 97.94 87 GLY A N 1
ATOM 652 C CA . GLY A 1 87 ? -14.391 -12.805 -7.707 1 97.94 87 GLY A CA 1
ATOM 653 C C . GLY A 1 87 ? -13.891 -12.57 -9.117 1 97.94 87 GLY A C 1
ATOM 654 O O . GLY A 1 87 ? -14.109 -13.406 -10.008 1 97.94 87 GLY A O 1
ATOM 655 N N . VAL A 1 88 ? -13.273 -11.508 -9.445 1 98.19 88 VAL A N 1
ATOM 656 C CA . VAL A 1 88 ? -12.82 -11.195 -10.797 1 98.19 88 VAL A CA 1
ATOM 657 C C . VAL A 1 88 ? -11.445 -11.805 -11.039 1 98.19 88 VAL A C 1
ATOM 659 O O . VAL A 1 88 ? -10.539 -11.648 -10.219 1 98.19 88 VAL A O 1
ATOM 662 N N . GLU A 1 89 ? -11.312 -12.516 -12.125 1 98.56 89 GLU A N 1
ATOM 663 C CA . GLU A 1 89 ? -10.039 -13.117 -12.5 1 98.56 89 GLU A CA 1
ATOM 664 C C . GLU A 1 89 ? -9.008 -12.047 -12.844 1 98.56 89 GLU A C 1
ATOM 666 O O . GLU A 1 89 ? -9.336 -11.031 -13.461 1 98.56 89 GLU A O 1
ATOM 671 N N . HIS A 1 90 ? -7.73 -12.328 -12.461 1 98.75 90 HIS A N 1
ATOM 672 C CA . HIS A 1 90 ? -6.664 -11.383 -12.758 1 98.75 90 HIS A CA 1
ATOM 673 C C . HIS A 1 90 ? -5.297 -12.055 -12.703 1 98.75 90 HIS A C 1
ATOM 675 O O . HIS A 1 90 ? -5.176 -13.18 -12.211 1 98.75 90 HIS A O 1
ATOM 681 N N . SER A 1 91 ? -4.277 -11.391 -13.242 1 98.5 91 SER A N 1
ATOM 682 C CA . SER A 1 91 ? -2.891 -11.836 -13.195 1 98.5 91 SER A CA 1
ATOM 683 C C . SER A 1 91 ? -1.929 -10.656 -13.242 1 98.5 91 SER A C 1
ATOM 685 O O . SER A 1 91 ? -2.307 -9.555 -13.664 1 98.5 91 SER A O 1
ATOM 687 N N . THR A 1 92 ? -0.781 -10.867 -12.773 1 98.69 92 THR A N 1
ATOM 688 C CA . THR A 1 92 ? 0.334 -9.93 -12.867 1 98.69 92 THR A CA 1
ATOM 689 C C . THR A 1 92 ? 1.596 -10.641 -13.352 1 98.69 92 THR A C 1
ATOM 691 O O . THR A 1 92 ? 1.913 -11.734 -12.891 1 98.69 92 THR A O 1
ATOM 694 N N . PHE A 1 93 ? 2.252 -10.031 -14.258 1 98.81 93 PHE A N 1
ATOM 695 C CA . PHE A 1 93 ? 3.49 -10.57 -14.812 1 98.81 93 PHE A CA 1
ATOM 696 C C . PHE A 1 93 ? 4.574 -9.492 -14.859 1 98.81 93 PHE A C 1
ATOM 698 O O . PHE A 1 93 ? 4.332 -8.383 -15.328 1 98.81 93 PHE A O 1
ATOM 705 N N . ASN A 1 94 ? 5.777 -9.805 -14.297 1 98.81 94 ASN A N 1
ATOM 706 C CA . ASN A 1 94 ? 6.93 -8.914 -14.352 1 98.81 94 ASN A CA 1
ATOM 707 C C . ASN A 1 94 ? 7.648 -9 -15.695 1 98.81 94 ASN A C 1
ATOM 709 O O . ASN A 1 94 ? 8.336 -9.992 -15.977 1 98.81 94 ASN A O 1
ATOM 713 N N . THR A 1 95 ? 7.555 -7.949 -16.391 1 98.5 95 THR A N 1
ATOM 714 C CA . THR A 1 95 ? 8.188 -7.938 -17.703 1 98.5 95 THR A CA 1
ATOM 715 C C . THR A 1 95 ? 9.562 -7.273 -17.641 1 98.5 95 THR A C 1
ATOM 717 O O . THR A 1 95 ? 10.25 -7.16 -18.656 1 98.5 95 THR A O 1
ATOM 720 N N . GLY A 1 96 ? 9.977 -6.781 -16.516 1 97.69 96 GLY A N 1
ATOM 721 C CA . GLY A 1 96 ? 11.227 -6.047 -16.391 1 97.69 96 GLY A CA 1
ATOM 722 C C . GLY A 1 96 ? 12.406 -6.93 -16.016 1 97.69 96 GLY A C 1
ATOM 723 O O . GLY A 1 96 ? 12.227 -8.102 -15.68 1 97.69 96 GLY A O 1
ATOM 724 N N . TRP A 1 97 ? 13.625 -6.332 -16.062 1 96.81 97 TRP A N 1
ATOM 725 C CA . TRP A 1 97 ? 14.836 -7.066 -15.734 1 96.81 97 TRP A CA 1
ATOM 726 C C . TRP A 1 97 ? 15.125 -6.98 -14.234 1 96.81 97 TRP A C 1
ATOM 728 O O . TRP A 1 97 ? 16.016 -7.676 -13.727 1 96.81 97 TRP A O 1
ATOM 738 N N . ARG A 1 98 ? 14.445 -6.098 -13.594 1 97.38 98 ARG A N 1
ATOM 739 C CA . ARG A 1 98 ? 14.5 -6.012 -12.141 1 97.38 98 ARG A CA 1
ATOM 740 C C . ARG A 1 98 ? 13.227 -6.57 -11.508 1 97.38 98 ARG A C 1
ATOM 742 O O . ARG A 1 98 ? 12.242 -6.82 -12.203 1 97.38 98 ARG A O 1
ATOM 749 N N . GLN A 1 99 ? 13.258 -6.664 -10.195 1 97.94 99 GLN A N 1
ATOM 750 C CA . GLN A 1 99 ? 12.078 -7.129 -9.477 1 97.94 99 GLN A CA 1
ATOM 751 C C . GLN A 1 99 ? 10.93 -6.129 -9.594 1 97.94 99 GLN A C 1
ATOM 753 O O . GLN A 1 99 ? 11.156 -4.914 -9.57 1 97.94 99 GLN A O 1
ATOM 758 N N . LEU A 1 100 ? 9.734 -6.625 -9.773 1 98.75 100 LEU A N 1
ATOM 759 C CA . LEU A 1 100 ? 8.5 -5.863 -9.641 1 98.75 100 LEU A CA 1
ATOM 760 C C . LEU A 1 100 ? 7.992 -5.902 -8.195 1 98.75 100 LEU A C 1
ATOM 762 O O . LEU A 1 100 ? 7.723 -6.977 -7.66 1 98.75 100 LEU A O 1
ATOM 766 N N . ARG A 1 101 ? 7.957 -4.695 -7.52 1 98.88 101 ARG A N 1
ATOM 767 C CA . ARG A 1 101 ? 7.492 -4.578 -6.141 1 98.88 101 ARG A CA 1
ATOM 768 C C . ARG A 1 101 ? 6.086 -3.986 -6.082 1 98.88 101 ARG A C 1
ATOM 770 O O . ARG A 1 101 ? 5.824 -2.941 -6.684 1 98.88 101 ARG A O 1
ATOM 777 N N . ILE A 1 102 ? 5.207 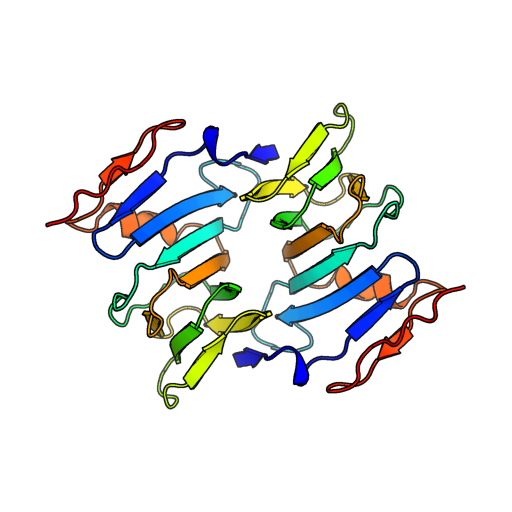-4.711 -5.367 1 98.94 102 ILE A N 1
ATOM 778 C CA . ILE A 1 102 ? 3.795 -4.359 -5.309 1 98.94 102 ILE A CA 1
ATOM 779 C C . ILE A 1 102 ? 3.322 -4.363 -3.854 1 98.94 102 ILE A C 1
ATOM 781 O O . ILE A 1 102 ? 3.689 -5.254 -3.08 1 98.94 102 ILE A O 1
ATOM 785 N N . LEU A 1 103 ? 2.584 -3.398 -3.451 1 98.94 103 LEU A N 1
ATOM 786 C CA . LEU A 1 103 ? 1.792 -3.559 -2.236 1 98.94 103 LEU A CA 1
ATOM 787 C C . LEU A 1 103 ? 0.4 -4.09 -2.561 1 98.94 103 LEU A C 1
ATOM 789 O O . LEU A 1 103 ? -0.337 -3.479 -3.338 1 98.94 103 LEU A O 1
ATOM 793 N N . ALA A 1 104 ? 0.068 -5.168 -1.998 1 98.94 104 ALA A N 1
ATOM 794 C CA . ALA A 1 104 ? -1.252 -5.77 -2.162 1 98.94 104 ALA A CA 1
ATOM 795 C C . ALA A 1 104 ? -2.117 -5.543 -0.926 1 98.94 104 ALA A C 1
ATOM 797 O O . ALA A 1 104 ? -1.633 -5.641 0.204 1 98.94 104 ALA A O 1
ATOM 798 N N . VAL A 1 105 ? -3.375 -5.273 -1.152 1 98.94 105 VAL A N 1
ATOM 799 C CA . VAL A 1 105 ? -4.375 -5.121 -0.1 1 98.94 105 VAL A CA 1
ATOM 800 C C . VAL A 1 105 ? -5.57 -6.027 -0.388 1 98.94 105 VAL A C 1
ATOM 802 O O . VAL A 1 105 ? -6.148 -5.973 -1.476 1 98.94 105 VAL A O 1
ATOM 805 N N . TYR A 1 106 ? -5.914 -6.887 0.56 1 98.81 106 TYR A N 1
ATOM 806 C CA . TYR A 1 106 ? -7.156 -7.645 0.505 1 98.81 106 TYR A CA 1
ATOM 807 C C . TYR A 1 106 ? -8.188 -7.07 1.468 1 98.81 106 TYR A C 1
ATOM 809 O O . TYR A 1 106 ? -7.883 -6.816 2.637 1 98.81 106 TYR A O 1
ATOM 817 N N . ASN A 1 107 ? -9.352 -6.895 0.993 1 98.69 107 ASN A N 1
ATOM 818 C CA . ASN A 1 107 ? -10.461 -6.414 1.813 1 98.69 107 ASN A CA 1
ATOM 819 C C . ASN A 1 107 ? -11.742 -7.188 1.531 1 98.69 107 ASN A C 1
ATOM 821 O O . ASN A 1 107 ? -12.344 -7.043 0.463 1 98.69 107 ASN A O 1
ATOM 825 N N . PRO A 1 108 ? -12.344 -7.957 2.553 1 98.25 108 PRO A N 1
ATOM 826 C CA . PRO A 1 108 ? -11.711 -8.273 3.838 1 98.25 108 PRO A CA 1
ATOM 827 C C . PRO A 1 108 ? -10.438 -9.102 3.686 1 98.25 108 PRO A C 1
ATOM 829 O O . PRO A 1 108 ? -10.164 -9.625 2.602 1 98.25 108 PRO A O 1
ATOM 832 N N . GLY A 1 109 ? -9.656 -9.062 4.77 1 98.31 109 GLY A N 1
ATOM 833 C CA . GLY A 1 109 ? -8.484 -9.922 4.805 1 98.31 109 GLY A CA 1
ATOM 834 C C . GLY A 1 109 ? -8.828 -11.398 4.809 1 98.31 109 GLY A C 1
ATOM 835 O O . GLY A 1 109 ? -9.961 -11.773 5.109 1 98.31 109 GLY A O 1
ATOM 836 N N . GLY A 1 110 ? -7.824 -12.242 4.434 1 97.06 110 GLY A N 1
ATOM 837 C CA . GLY A 1 110 ? -8.016 -13.68 4.492 1 97.06 110 GLY A CA 1
ATOM 838 C C . GLY A 1 110 ? -7.566 -14.391 3.23 1 97.06 110 GLY A C 1
ATOM 839 O O . GLY A 1 110 ? -7.156 -15.555 3.279 1 97.06 110 GLY A O 1
ATOM 840 N N . ALA A 1 111 ? -7.574 -13.734 2.08 1 97.69 111 ALA A N 1
ATOM 841 C CA . ALA A 1 111 ? -7.262 -14.352 0.795 1 97.69 111 ALA A CA 1
ATOM 842 C C . ALA A 1 111 ? -5.832 -14.883 0.774 1 97.69 111 ALA A C 1
ATOM 844 O O . ALA A 1 111 ? -5.531 -15.852 0.068 1 97.69 111 ALA A O 1
ATOM 845 N N . GLU A 1 112 ? -4.926 -14.352 1.551 1 97.5 112 GLU A N 1
ATOM 846 C CA . GLU A 1 112 ? -3.512 -14.711 1.567 1 97.5 112 GLU A CA 1
ATOM 847 C C . GLU A 1 112 ? -3.318 -16.141 2.051 1 97.5 112 GLU A C 1
ATOM 849 O O . GLU A 1 112 ? -2.297 -16.781 1.76 1 97.5 112 GLU A O 1
ATOM 854 N N . LYS A 1 113 ? -4.293 -16.641 2.748 1 97.25 113 LYS A N 1
ATOM 855 C CA . LYS A 1 113 ? -4.164 -17.984 3.316 1 97.25 113 LYS A CA 1
ATOM 856 C C . LYS A 1 113 ? -4.09 -19.031 2.219 1 97.25 113 LYS A C 1
ATOM 858 O O . LYS A 1 113 ? -3.408 -20.047 2.373 1 97.25 113 LYS A O 1
ATOM 863 N N . ALA A 1 114 ? -4.734 -18.828 1.129 1 96.75 114 ALA A N 1
ATOM 864 C CA . ALA A 1 114 ? -4.746 -19.766 0.019 1 96.75 114 ALA A CA 1
ATOM 865 C C . ALA A 1 114 ? -3.348 -19.938 -0.567 1 96.75 114 ALA A C 1
ATOM 867 O O . ALA A 1 114 ? -3.012 -21.016 -1.085 1 96.75 114 ALA A O 1
ATOM 868 N N . LEU A 1 115 ? -2.5 -18.922 -0.502 1 97.25 115 LEU A N 1
ATOM 869 C CA . LEU A 1 115 ? -1.149 -18.969 -1.053 1 97.25 115 LEU A CA 1
ATOM 870 C C . LEU A 1 115 ? -0.308 -20.031 -0.337 1 97.25 115 LEU A C 1
ATOM 872 O O . LEU A 1 115 ? 0.593 -20.609 -0.936 1 97.25 115 LEU A O 1
ATOM 876 N N . ARG A 1 116 ? -0.604 -20.266 0.89 1 96.25 116 ARG A N 1
ATOM 877 C CA . ARG A 1 116 ? 0.196 -21.172 1.704 1 96.25 116 ARG A CA 1
ATOM 878 C C . ARG A 1 116 ? -0.064 -22.625 1.318 1 96.25 116 ARG A C 1
ATOM 880 O O . ARG A 1 116 ? 0.667 -23.531 1.74 1 96.25 116 ARG A O 1
ATOM 887 N N . GLU A 1 117 ? -1.083 -22.781 0.539 1 96.75 117 GLU A N 1
ATOM 888 C CA . GLU A 1 117 ? -1.432 -24.125 0.1 1 96.75 117 GLU A CA 1
ATOM 889 C C . GLU A 1 117 ? -0.791 -24.453 -1.246 1 96.75 117 GLU A C 1
ATOM 891 O O . GLU A 1 117 ? -0.917 -25.578 -1.746 1 96.75 117 GLU A O 1
ATOM 896 N N . LEU A 1 118 ? -0.139 -23.516 -1.815 1 96.56 118 LEU A N 1
ATOM 897 C CA . LEU A 1 118 ? 0.507 -23.75 -3.104 1 96.56 118 LEU A CA 1
ATOM 898 C C . LEU A 1 118 ? 1.683 -24.703 -2.957 1 96.56 118 LEU A C 1
ATOM 900 O O . LEU A 1 118 ? 2.391 -24.672 -1.947 1 96.56 118 LEU A O 1
ATOM 904 N N . PRO A 1 119 ? 1.974 -25.484 -3.975 1 96.94 119 PRO A N 1
ATOM 905 C CA . PRO A 1 119 ? 2.996 -26.516 -3.859 1 96.94 119 PRO A CA 1
ATOM 906 C C . PRO A 1 119 ? 4.398 -25.953 -3.668 1 96.94 119 PRO A C 1
ATOM 908 O O . PRO A 1 119 ? 5.254 -26.594 -3.057 1 96.94 119 PRO A O 1
ATOM 911 N N . ASP A 1 120 ? 4.699 -24.812 -4.18 1 96.25 120 ASP A N 1
ATOM 912 C CA . ASP A 1 120 ? 6.055 -24.281 -4.098 1 96.25 120 ASP A CA 1
ATOM 913 C C . ASP A 1 120 ? 6.188 -23.312 -2.924 1 96.25 120 ASP A C 1
ATOM 915 O O . ASP A 1 120 ? 7.191 -22.609 -2.799 1 96.25 120 ASP A O 1
ATOM 919 N N . TYR A 1 121 ? 5.199 -23.281 -2.043 1 97.62 121 TYR A N 1
ATOM 920 C CA . TYR A 1 121 ? 5.234 -22.406 -0.882 1 97.62 121 TYR A CA 1
ATOM 921 C C . TYR A 1 121 ? 6.297 -22.859 0.112 1 97.62 121 TYR A C 1
ATOM 923 O O . TYR A 1 121 ? 6.359 -24.031 0.471 1 97.62 121 TYR A O 1
ATOM 931 N N . ARG A 1 122 ? 7.125 -21.922 0.567 1 97 122 ARG A N 1
ATOM 932 C CA . ARG A 1 122 ? 8.055 -22.125 1.673 1 97 122 ARG A CA 1
ATOM 933 C C . ARG A 1 122 ? 8.047 -20.922 2.615 1 97 122 ARG A C 1
ATOM 935 O O . ARG A 1 122 ? 8.172 -19.781 2.172 1 97 122 ARG A O 1
ATOM 942 N N . ALA A 1 123 ? 7.891 -21.219 3.895 1 97.94 123 ALA A N 1
ATOM 943 C CA . ALA A 1 123 ? 7.988 -20.156 4.898 1 97.94 123 ALA A CA 1
ATOM 944 C C . ALA A 1 123 ? 9.438 -19.953 5.34 1 97.94 123 ALA A C 1
ATOM 946 O O . ALA A 1 123 ? 10.102 -20.906 5.773 1 97.94 123 ALA A O 1
ATOM 947 N N . VAL A 1 124 ? 9.906 -18.75 5.227 1 97.81 124 VAL A N 1
ATOM 948 C CA . VAL A 1 124 ? 11.211 -18.391 5.754 1 97.81 124 VAL A CA 1
ATOM 949 C C . VAL A 1 124 ? 11.047 -17.656 7.082 1 97.81 124 VAL A C 1
ATOM 951 O O . VAL A 1 124 ? 10.367 -16.625 7.145 1 97.81 124 VAL A O 1
ATOM 954 N N . PRO A 1 125 ? 11.656 -18.109 8.125 1 97.44 125 PRO A N 1
ATOM 955 C CA . PRO A 1 125 ? 11.461 -17.516 9.445 1 97.44 125 PRO A CA 1
ATOM 956 C C . PRO A 1 125 ? 11.883 -16.062 9.508 1 97.44 125 PRO A C 1
ATOM 958 O O . PRO A 1 125 ? 12.75 -15.625 8.734 1 97.44 125 PRO A O 1
ATOM 961 N N . PRO A 1 126 ? 11.234 -15.336 10.484 1 97.38 126 PRO A N 1
ATOM 962 C CA . PRO A 1 126 ? 11.641 -13.945 10.688 1 97.38 126 PRO A CA 1
ATOM 963 C C . PRO A 1 126 ? 13.148 -13.789 10.859 1 97.38 126 PRO A C 1
ATOM 965 O O . PRO A 1 126 ? 13.789 -14.617 11.523 1 97.38 126 PRO A O 1
ATOM 968 N N . GLY A 1 127 ? 13.609 -12.75 10.211 1 95.44 127 GLY A N 1
ATOM 969 C CA . GLY A 1 127 ? 15.023 -12.438 10.352 1 95.44 127 GLY A CA 1
ATOM 970 C C . GLY A 1 127 ? 15.906 -13.195 9.383 1 95.44 127 GLY A C 1
ATOM 971 O O . GLY A 1 127 ? 17.094 -12.891 9.234 1 95.44 127 GLY A O 1
ATOM 972 N N . GLU A 1 128 ? 15.375 -14.203 8.734 1 94.38 128 GLU A N 1
ATOM 973 C CA . GLU A 1 128 ? 16.141 -14.961 7.758 1 94.38 128 GLU A CA 1
ATOM 974 C C . GLU A 1 128 ? 15.891 -14.453 6.344 1 94.38 128 GLU A C 1
ATOM 976 O O . GLU A 1 128 ? 14.828 -13.898 6.055 1 94.38 128 GLU A O 1
ATOM 981 N N . VAL A 1 129 ? 16.938 -14.578 5.539 1 88.75 129 VAL A N 1
ATOM 982 C CA . VAL A 1 129 ? 16.844 -14.102 4.164 1 88.75 129 VAL A CA 1
ATOM 983 C C . VAL A 1 129 ? 16.859 -15.281 3.201 1 88.75 129 VAL A C 1
ATOM 985 O O . VAL A 1 129 ? 17.5 -16.297 3.475 1 88.75 129 VAL A O 1
ATOM 988 N N . ILE A 1 130 ? 16.109 -15.07 2.141 1 84.0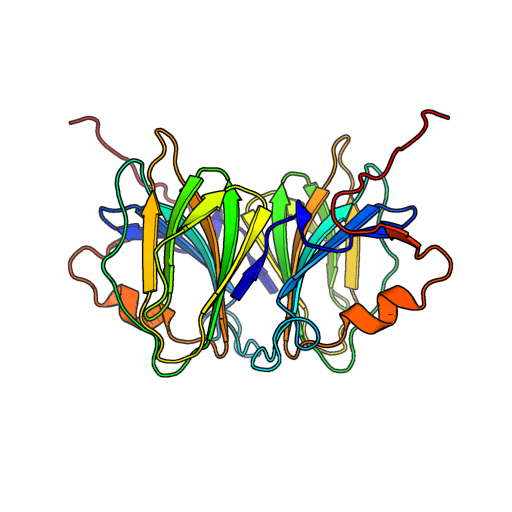6 130 ILE A N 1
ATOM 989 C CA . ILE A 1 130 ? 16.094 -16.078 1.09 1 84.06 130 ILE A CA 1
ATOM 990 C C . ILE A 1 130 ? 17.406 -16 0.297 1 84.06 130 ILE A C 1
ATOM 992 O O . ILE A 1 130 ? 17.797 -14.922 -0.157 1 84.06 130 ILE A O 1
ATOM 996 N N . THR A 1 131 ? 18.031 -17.062 0.263 1 79.62 131 THR A N 1
ATOM 997 C CA . THR A 1 131 ? 19.25 -17.109 -0.555 1 79.62 131 THR A CA 1
ATOM 998 C C . THR A 1 131 ? 18.953 -17.734 -1.916 1 79.62 131 THR A C 1
ATOM 1000 O O . THR A 1 131 ? 18.203 -18.703 -2.008 1 79.62 131 THR A O 1
ATOM 1003 N N . VAL A 1 132 ? 19.172 -16.953 -2.973 1 72.81 132 VAL A N 1
ATOM 1004 C CA . VAL A 1 132 ? 18.984 -17.469 -4.324 1 72.81 132 VAL A CA 1
ATOM 1005 C C . VAL A 1 132 ? 20.344 -17.859 -4.922 1 72.81 132 VAL A C 1
ATOM 1007 O O . VAL A 1 132 ? 21.297 -17.094 -4.852 1 72.81 132 VAL A O 1
ATOM 1010 N N . GLU A 1 133 ? 20.422 -19.047 -5.273 1 71.75 133 GLU A N 1
ATOM 1011 C CA . GLU A 1 133 ? 21.641 -19.516 -5.93 1 71.75 133 GLU A CA 1
ATOM 1012 C C . GLU A 1 133 ? 21.547 -19.359 -7.441 1 71.75 133 GLU A C 1
ATOM 1014 O O . GLU A 1 133 ? 20.484 -19.594 -8.031 1 71.75 133 GLU A O 1
ATOM 1019 N N . ARG A 1 134 ? 22.656 -18.547 -7.969 1 72.31 134 ARG A N 1
ATOM 1020 C CA . ARG A 1 134 ? 22.781 -18.469 -9.422 1 72.31 134 ARG A CA 1
ATOM 1021 C C . ARG A 1 134 ? 22.984 -19.859 -10.031 1 72.31 134 ARG A C 1
ATOM 1023 O O . ARG A 1 134 ? 23.766 -20.656 -9.523 1 72.31 134 ARG A O 1
ATOM 1030 N N . SER A 1 135 ? 21.797 -20.281 -10.828 1 54.78 135 SER A N 1
ATOM 1031 C CA . SER A 1 135 ? 22.047 -21.516 -11.547 1 54.78 135 SER A CA 1
ATOM 1032 C C . SER A 1 135 ? 23.078 -21.297 -12.656 1 54.78 135 SER A C 1
ATOM 1034 O O . SER A 1 135 ? 23.188 -20.203 -13.211 1 54.78 135 SER A O 1
ATOM 1036 N N . MET B 1 1 ? -10.602 -1.325 -12.242 1 90.56 1 MET B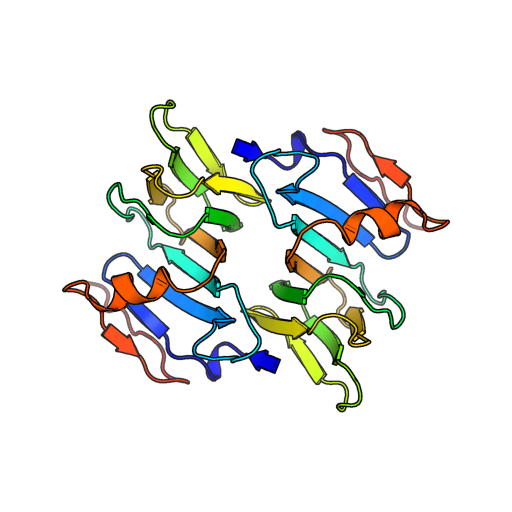 N 1
ATOM 1037 C CA . MET B 1 1 ? -10.164 0.058 -12.414 1 90.56 1 MET B CA 1
ATOM 1038 C C . MET B 1 1 ? -8.648 0.165 -12.336 1 90.56 1 MET B C 1
ATOM 1040 O O . MET B 1 1 ? -8.016 -0.508 -11.516 1 90.56 1 MET B O 1
ATOM 1044 N N . HIS B 1 2 ? -8.102 0.85 -13.203 1 96.75 2 HIS B N 1
ATOM 1045 C CA . HIS B 1 2 ? -6.672 1.136 -13.273 1 96.75 2 HIS B CA 1
ATOM 1046 C C . HIS B 1 2 ? -6.406 2.639 -13.242 1 96.75 2 HIS B C 1
ATOM 1048 O O . HIS B 1 2 ? -6.82 3.365 -14.148 1 96.75 2 HIS B O 1
ATOM 1054 N N . SER B 1 3 ? -5.738 3.09 -12.188 1 97.25 3 SER B N 1
ATOM 1055 C CA . SER B 1 3 ? -5.383 4.496 -12.047 1 97.25 3 SER B CA 1
ATOM 1056 C C . SER B 1 3 ? -3.883 4.707 -12.219 1 97.25 3 SER B C 1
ATOM 1058 O O . SER B 1 3 ? -3.078 4.027 -11.578 1 97.25 3 SER B O 1
ATOM 1060 N N . THR B 1 4 ? -3.543 5.672 -13.062 1 97.94 4 THR B N 1
ATOM 1061 C CA . THR B 1 4 ? -2.158 6.113 -13.195 1 97.94 4 THR B CA 1
ATOM 1062 C C . THR B 1 4 ? -1.963 7.48 -12.547 1 97.94 4 THR B C 1
ATOM 1064 O O . THR B 1 4 ? -2.898 8.281 -12.477 1 97.94 4 THR B O 1
ATOM 1067 N N . PRO B 1 5 ? -0.767 7.762 -12.062 1 96.88 5 PRO B N 1
ATOM 1068 C CA . PRO B 1 5 ? -0.548 9.047 -11.406 1 96.88 5 PRO B CA 1
ATOM 1069 C C . PRO B 1 5 ? -0.958 10.234 -12.273 1 96.88 5 PRO B C 1
ATOM 1071 O O . PRO B 1 5 ? -1.5 11.219 -11.773 1 96.88 5 PRO B O 1
ATOM 1074 N N . ASP B 1 6 ? -0.782 10.141 -13.516 1 96.56 6 ASP B N 1
ATOM 1075 C CA . ASP B 1 6 ? -1.058 11.258 -14.414 1 96.56 6 ASP B CA 1
ATOM 1076 C C . ASP B 1 6 ? -2.561 11.5 -14.547 1 96.56 6 ASP B C 1
ATOM 1078 O O . ASP B 1 6 ? -2.986 12.555 -15.016 1 96.56 6 ASP B O 1
ATOM 1082 N N . ASP B 1 7 ? -3.375 10.516 -14.117 1 96.19 7 ASP B N 1
ATOM 1083 C CA . ASP B 1 7 ? -4.824 10.625 -14.258 1 96.19 7 ASP B CA 1
ATOM 1084 C C . ASP B 1 7 ? -5.465 11.117 -12.961 1 96.19 7 ASP B C 1
ATOM 1086 O O . ASP B 1 7 ? -6.68 11.312 -12.898 1 96.19 7 ASP B O 1
ATOM 1090 N N . LEU B 1 8 ? -4.641 11.328 -12.023 1 97.88 8 LEU B N 1
ATOM 1091 C CA . LEU B 1 8 ? -5.191 11.609 -10.703 1 97.88 8 LEU B CA 1
ATOM 1092 C C . LEU B 1 8 ? -4.945 13.062 -10.312 1 97.88 8 LEU B C 1
ATOM 1094 O O . LEU B 1 8 ? -3.916 13.641 -10.664 1 97.88 8 LEU B O 1
ATOM 1098 N N . VAL B 1 9 ? -5.902 13.641 -9.633 1 97.81 9 VAL B N 1
ATOM 1099 C CA . VAL B 1 9 ? -5.676 14.906 -8.93 1 97.81 9 VAL B CA 1
ATOM 1100 C C . VAL B 1 9 ? -4.594 14.719 -7.871 1 97.81 9 VAL B C 1
ATOM 1102 O O . VAL B 1 9 ? -4.496 13.664 -7.246 1 97.81 9 VAL B O 1
ATOM 1105 N N . THR B 1 10 ? -3.746 15.727 -7.734 1 98.19 10 THR B N 1
ATOM 1106 C CA . THR B 1 10 ? -2.811 15.773 -6.617 1 98.19 10 THR B CA 1
ATOM 1107 C C . THR B 1 10 ? -3.34 16.656 -5.5 1 98.19 10 THR B C 1
ATOM 1109 O O . THR B 1 10 ? -3.562 17.859 -5.703 1 98.19 10 THR B O 1
ATOM 1112 N N . ASP B 1 11 ? -3.596 16.062 -4.348 1 98.19 11 ASP B N 1
ATOM 1113 C CA . ASP B 1 11 ? -3.826 16.875 -3.156 1 98.19 11 ASP B CA 1
ATOM 1114 C C . ASP B 1 11 ? -2.516 17.453 -2.617 1 98.19 11 ASP B C 1
ATOM 1116 O O . ASP B 1 11 ? -1.636 16.703 -2.188 1 98.19 11 ASP B O 1
ATOM 1120 N N . SER B 1 12 ? -2.434 18.703 -2.6 1 97.44 12 SER B N 1
ATOM 1121 C CA . SER B 1 12 ? -1.177 19.328 -2.215 1 97.44 12 SER B CA 1
ATOM 1122 C C . SER B 1 12 ? -1.324 20.109 -0.908 1 97.44 12 SER B C 1
ATOM 1124 O O . SER B 1 12 ? -2.375 20.688 -0.642 1 97.44 12 SER B O 1
ATOM 1126 N N . PHE B 1 13 ? -0.272 20.094 -0.109 1 96.56 13 PHE B N 1
ATOM 1127 C CA . PHE B 1 13 ? -0.14 20.766 1.173 1 96.56 13 PHE B CA 1
ATOM 1128 C C . PHE B 1 13 ? 1.258 21.359 1.333 1 96.56 13 PHE B C 1
ATOM 1130 O O . PHE B 1 13 ? 2.158 21.047 0.548 1 96.56 13 PHE B O 1
ATOM 1137 N N . GLU B 1 14 ? 1.425 22.172 2.363 1 93.5 14 GLU B N 1
ATOM 1138 C CA . GLU B 1 14 ? 2.762 22.672 2.678 1 93.5 14 GLU B CA 1
ATOM 1139 C C . GLU B 1 14 ? 3.697 21.531 3.059 1 93.5 14 GLU B C 1
ATOM 1141 O O . GLU B 1 14 ? 4.891 21.562 2.748 1 93.5 14 GLU B O 1
ATOM 1146 N N . SER B 1 15 ? 3.154 20.578 3.652 1 96 15 SER B N 1
ATOM 1147 C CA . SER B 1 15 ? 3.957 19.484 4.203 1 96 15 SER B CA 1
ATOM 1148 C C . SER B 1 15 ? 4.25 18.422 3.146 1 96 15 SER B C 1
ATOM 1150 O O . SER B 1 15 ? 5.102 17.562 3.354 1 96 15 SER B O 1
ATOM 1152 N N . GLY B 1 16 ? 3.494 18.422 2.049 1 96.69 16 GLY B N 1
ATOM 1153 C CA . GLY B 1 16 ? 3.678 17.375 1.049 1 96.69 16 GLY B CA 1
ATOM 1154 C C . GLY B 1 16 ? 2.488 17.234 0.12 1 96.69 16 GLY B C 1
ATOM 1155 O O . GLY B 1 16 ? 1.843 18.219 -0.235 1 96.69 16 GLY B O 1
ATOM 1156 N N . SER B 1 17 ? 2.309 16.047 -0.42 1 97.62 17 SER B N 1
ATOM 1157 C CA . SER B 1 17 ? 1.252 15.805 -1.397 1 97.62 17 SER B CA 1
ATOM 1158 C C . SER B 1 17 ? 0.725 14.375 -1.301 1 97.62 17 SER B C 1
ATOM 1160 O O . SER B 1 17 ? 1.368 13.508 -0.705 1 97.62 17 SER B O 1
ATOM 1162 N N . ILE B 1 18 ? -0.477 14.18 -1.869 1 98.5 18 ILE B N 1
ATOM 1163 C CA . ILE B 1 18 ? -1.125 12.867 -1.851 1 98.5 18 ILE B CA 1
ATOM 1164 C C . ILE B 1 18 ? -1.827 12.625 -3.184 1 98.5 18 ILE B C 1
ATOM 1166 O O . ILE B 1 18 ? -2.439 13.531 -3.748 1 98.5 18 ILE B O 1
ATOM 1170 N N . LYS B 1 19 ? -1.736 11.461 -3.738 1 98.5 19 LYS B N 1
ATOM 1171 C CA . LYS B 1 19 ? -2.588 10.953 -4.809 1 98.5 19 LYS B CA 1
ATOM 1172 C C . LYS B 1 19 ? -3.363 9.719 -4.363 1 98.5 19 LYS B C 1
ATOM 1174 O O . LYS B 1 19 ? -2.77 8.742 -3.914 1 98.5 19 LYS B O 1
ATOM 1179 N N . TRP B 1 20 ? -4.668 9.805 -4.477 1 98.69 20 TRP B N 1
ATOM 1180 C CA . TRP B 1 20 ? -5.531 8.672 -4.156 1 98.69 20 TRP B CA 1
ATOM 1181 C C . TRP B 1 20 ? -5.836 7.852 -5.402 1 98.69 20 TRP B C 1
ATOM 1183 O O . TRP B 1 20 ? -6.5 8.328 -6.324 1 98.69 20 TRP B O 1
ATOM 1193 N N . GLY B 1 21 ? -5.391 6.602 -5.359 1 98.56 21 GLY B N 1
ATOM 1194 C CA . GLY B 1 21 ? -5.543 5.77 -6.543 1 98.56 21 GLY B CA 1
ATOM 1195 C C . GLY B 1 21 ? -6.828 4.961 -6.543 1 98.56 21 GLY B C 1
ATOM 1196 O O . GLY B 1 21 ? -7.328 4.582 -7.605 1 98.56 21 GLY B O 1
ATOM 1197 N N . VAL B 1 22 ? -7.352 4.605 -5.352 1 98.62 22 VAL B N 1
ATOM 1198 C CA . VAL B 1 22 ? -8.625 3.934 -5.145 1 98.62 22 VAL B CA 1
ATOM 1199 C C . VAL B 1 22 ? -9.383 4.594 -3.99 1 98.62 22 VAL B C 1
ATOM 1201 O O . VAL B 1 22 ? -8.797 4.848 -2.932 1 98.62 22 VAL B O 1
ATOM 1204 N N . SER B 1 23 ? -10.586 4.887 -4.199 1 98.19 23 SER B N 1
ATOM 1205 C CA . SER B 1 23 ? -11.5 5.402 -3.188 1 98.19 23 SER B CA 1
ATOM 1206 C C . SER B 1 23 ? -12.953 5.188 -3.598 1 98.19 23 SER B C 1
ATOM 1208 O O . SER B 1 23 ? -13.242 4.918 -4.766 1 98.19 23 SER B O 1
ATOM 1210 N N . PRO B 1 24 ? -13.859 5.316 -2.641 1 96.62 24 PRO B N 1
ATOM 1211 C CA . PRO B 1 24 ? -15.273 5.199 -3.018 1 96.62 24 PRO B CA 1
ATOM 1212 C C . PRO B 1 24 ? -15.711 6.273 -4.012 1 96.62 24 PRO B C 1
ATOM 1214 O O . PRO B 1 24 ? -16.641 6.062 -4.781 1 96.62 24 PRO B O 1
ATOM 1217 N N . ASP B 1 25 ? -15.055 7.41 -4.047 1 95.12 25 ASP B N 1
ATOM 1218 C CA . ASP B 1 25 ? -15.391 8.477 -4.984 1 95.12 25 ASP B CA 1
ATOM 1219 C C . ASP B 1 25 ? -14.922 8.133 -6.398 1 95.12 25 ASP B C 1
ATOM 1221 O O . ASP B 1 25 ? -15.523 8.57 -7.383 1 95.12 25 ASP B O 1
ATOM 1225 N N . LEU B 1 26 ? -13.828 7.453 -6.527 1 95.19 26 LEU B N 1
ATOM 1226 C CA . LEU B 1 26 ? -13.242 7.121 -7.82 1 95.19 26 LEU B CA 1
ATOM 1227 C C . LEU B 1 26 ? -13.828 5.824 -8.367 1 95.19 26 LEU B C 1
ATOM 1229 O O . LEU B 1 26 ? -13.883 5.629 -9.586 1 95.19 26 LEU B O 1
ATOM 1233 N N . GLU B 1 27 ? -14.109 4.875 -7.512 1 94.25 27 GLU B N 1
ATOM 1234 C CA . GLU B 1 27 ? -14.617 3.537 -7.797 1 94.25 27 GLU B CA 1
ATOM 1235 C C . GLU B 1 27 ? -15.773 3.172 -6.871 1 94.25 27 GLU B C 1
ATOM 1237 O O . GLU B 1 27 ? -15.555 2.787 -5.719 1 94.25 27 GLU B O 1
ATOM 1242 N N . ASP B 1 28 ? -16.984 3.201 -7.375 1 93.44 28 ASP B N 1
ATOM 1243 C CA . ASP B 1 28 ? -18.188 3.039 -6.566 1 93.44 28 ASP B CA 1
ATOM 1244 C C . ASP B 1 28 ? -18.141 1.736 -5.77 1 93.44 28 ASP B C 1
ATOM 1246 O O . ASP B 1 28 ? -18.609 1.686 -4.629 1 93.44 28 ASP B O 1
ATOM 1250 N N . ALA B 1 29 ? -17.594 0.74 -6.375 1 94.19 29 ALA B N 1
ATOM 1251 C CA . ALA B 1 29 ? -17.609 -0.582 -5.754 1 94.19 29 ALA B CA 1
ATOM 1252 C C . ALA B 1 29 ? -16.547 -0.681 -4.656 1 94.19 29 ALA B C 1
ATOM 1254 O O . ALA B 1 29 ? -16.562 -1.623 -3.859 1 94.19 29 ALA B O 1
ATOM 1255 N N . ALA B 1 30 ? -15.641 0.309 -4.645 1 95.81 30 ALA B N 1
ATOM 1256 C CA . ALA B 1 30 ? -14.57 0.245 -3.652 1 95.81 30 ALA B CA 1
ATOM 1257 C C . ALA B 1 30 ? -15.07 0.655 -2.271 1 95.81 30 ALA B C 1
ATOM 1259 O O . ALA B 1 30 ? -15.773 1.66 -2.133 1 95.81 30 ALA B O 1
ATOM 1260 N N . SER B 1 31 ? -14.695 -0.076 -1.264 1 97.25 31 SER B N 1
ATOM 1261 C CA . SER B 1 31 ? -15.125 0.229 0.095 1 97.25 31 SER B CA 1
ATOM 1262 C C . SER B 1 31 ? -13.977 0.777 0.935 1 97.25 31 SER B C 1
ATOM 1264 O O . SER B 1 31 ? -14.156 1.073 2.119 1 97.25 31 SER B O 1
ATOM 1266 N N . LEU B 1 32 ? -12.805 0.805 0.426 1 98.62 32 LEU B N 1
ATOM 1267 C CA . LEU B 1 32 ? -11.609 1.34 1.075 1 98.62 32 LEU B CA 1
ATOM 1268 C C . LEU B 1 32 ? -10.969 2.432 0.224 1 98.62 32 LEU B C 1
ATOM 1270 O O . LEU B 1 32 ? -11.375 2.648 -0.92 1 98.62 32 LEU B O 1
ATOM 1274 N N . THR B 1 33 ? -10.102 3.195 0.805 1 98.69 33 THR B N 1
ATOM 1275 C CA . THR B 1 33 ? -9.297 4.188 0.104 1 98.69 33 THR B CA 1
ATOM 1276 C C . THR B 1 33 ? -7.812 3.846 0.2 1 98.69 33 THR B C 1
ATOM 1278 O O . THR B 1 33 ? -7.328 3.453 1.265 1 98.69 33 THR B O 1
ATOM 1281 N N . THR B 1 34 ? -7.098 3.91 -0.873 1 98.88 34 THR B N 1
ATOM 1282 C CA . THR B 1 34 ? -5.645 3.777 -0.902 1 98.88 34 THR B CA 1
ATOM 1283 C C . THR B 1 34 ? -5.012 4.93 -1.677 1 98.88 34 THR B C 1
ATOM 1285 O O . THR B 1 34 ? -5.535 5.352 -2.711 1 98.88 34 THR B O 1
ATOM 1288 N N . GLY B 1 35 ? -3.922 5.41 -1.155 1 98.75 35 GLY B N 1
ATOM 1289 C CA . GLY B 1 35 ? -3.201 6.473 -1.839 1 98.75 35 GLY B CA 1
ATOM 1290 C C . GLY B 1 35 ? -1.763 6.613 -1.376 1 98.75 35 GLY B C 1
ATOM 1291 O O . GLY B 1 35 ? -1.408 6.156 -0.288 1 98.75 35 GLY B O 1
ATOM 1292 N N . GLU B 1 36 ? -0.932 7.16 -2.219 1 98.88 36 GLU B N 1
ATOM 1293 C CA . GLU B 1 36 ? 0.451 7.461 -1.861 1 98.88 36 GLU B CA 1
ATOM 1294 C C . GLU B 1 36 ? 0.572 8.852 -1.247 1 98.88 36 GLU B C 1
ATOM 1296 O O . GLU B 1 36 ? 0.102 9.836 -1.824 1 98.88 36 GLU B O 1
ATOM 1301 N N . VAL B 1 37 ? 1.162 8.906 -0.129 1 98.75 37 VAL B N 1
ATOM 1302 C CA . VAL B 1 37 ? 1.46 10.125 0.609 1 98.75 37 VAL B CA 1
ATOM 1303 C C . VAL B 1 37 ? 2.955 10.43 0.527 1 98.75 37 VAL B C 1
ATOM 1305 O O . VAL B 1 37 ? 3.785 9.57 0.84 1 98.75 37 VAL B O 1
ATOM 1308 N N . VAL B 1 38 ? 3.262 11.617 0.116 1 98.31 38 VAL B N 1
ATOM 1309 C CA . VAL B 1 38 ? 4.641 12.086 0.097 1 98.31 38 VAL B CA 1
ATOM 1310 C C . VAL B 1 38 ? 4.809 13.234 1.093 1 98.31 38 VAL B C 1
ATOM 1312 O O . VAL B 1 38 ? 4.164 14.273 0.963 1 98.31 38 VAL B O 1
ATOM 1315 N N . ILE B 1 39 ? 5.656 13.016 2.102 1 98.38 39 ILE B N 1
ATOM 1316 C CA . ILE B 1 39 ? 5.926 14.039 3.107 1 98.38 39 ILE B CA 1
ATOM 1317 C C . ILE B 1 39 ? 7.305 14.656 2.865 1 98.38 39 ILE B C 1
ATOM 1319 O O . ILE B 1 39 ? 8.305 13.938 2.809 1 98.38 39 ILE B O 1
ATOM 1323 N N . ASN B 1 40 ? 7.383 15.953 2.76 1 96.81 40 ASN B N 1
ATOM 1324 C CA . ASN B 1 40 ? 8.633 16.656 2.508 1 96.81 40 ASN B CA 1
ATOM 1325 C C . ASN B 1 40 ? 9.586 16.562 3.699 1 96.81 40 ASN B C 1
ATOM 1327 O O . ASN B 1 40 ? 9.148 16.297 4.82 1 96.81 40 ASN B O 1
ATOM 1331 N N . PRO B 1 41 ? 10.906 16.766 3.418 1 96.81 41 PRO B N 1
ATOM 1332 C CA . PRO B 1 41 ? 11.875 16.719 4.512 1 96.81 41 PRO B CA 1
ATOM 1333 C C . PRO B 1 41 ? 11.531 17.688 5.641 1 96.81 41 PRO B C 1
ATOM 1335 O O . PRO B 1 41 ? 11.133 18.828 5.383 1 96.81 41 PRO B O 1
ATOM 1338 N N . THR B 1 42 ? 11.641 17.172 6.875 1 96.31 42 THR B N 1
ATOM 1339 C CA . THR B 1 42 ? 11.477 17.922 8.117 1 96.31 42 THR B CA 1
ATOM 1340 C C . THR B 1 42 ? 10.039 18.406 8.273 1 96.31 42 THR B C 1
ATOM 1342 O O . THR B 1 42 ? 9.789 19.453 8.883 1 96.31 42 THR B O 1
ATOM 1345 N N . LYS B 1 43 ? 9.172 17.797 7.621 1 97.31 43 LYS B N 1
ATOM 1346 C CA . LYS B 1 43 ? 7.75 18.109 7.75 1 97.31 43 LYS B CA 1
ATOM 1347 C C . LYS B 1 43 ? 6.977 16.906 8.289 1 97.31 43 LYS B C 1
ATOM 1349 O O . LYS B 1 43 ? 7.535 15.812 8.43 1 97.31 43 LYS B O 1
ATOM 1354 N N . GLY B 1 44 ? 5.75 17.094 8.656 1 96.75 44 GLY B N 1
ATOM 1355 C CA . GLY B 1 44 ? 4.812 16.094 9.141 1 96.75 44 GLY B CA 1
ATOM 1356 C C . GLY B 1 44 ? 3.424 16.656 9.391 1 96.75 44 GLY B C 1
ATOM 1357 O O . GLY B 1 44 ? 3.02 17.625 8.75 1 96.75 44 GLY B O 1
ATOM 1358 N N . HIS B 1 45 ? 2.717 15.883 10.117 1 94.25 45 HIS B N 1
ATOM 1359 C CA . HIS B 1 45 ? 1.396 16.359 10.516 1 94.25 45 HIS B CA 1
ATOM 1360 C C . HIS B 1 45 ? 1.146 16.141 12 1 94.25 45 HIS B C 1
ATOM 1362 O O . HIS B 1 45 ? 1.715 15.219 12.594 1 94.25 45 HIS B O 1
ATOM 1368 N N . ASP B 1 46 ? 0.365 17 12.555 1 92 46 ASP B N 1
ATOM 1369 C CA . ASP B 1 46 ? 0.015 16.922 13.969 1 92 46 ASP B CA 1
ATOM 1370 C C . ASP B 1 46 ? -0.827 15.68 14.25 1 92 46 ASP B C 1
ATOM 1372 O O . ASP B 1 46 ? -1.434 15.109 13.336 1 92 46 ASP B O 1
ATOM 1376 N N . ARG B 1 47 ? -0.843 15.32 15.531 1 96.75 47 ARG B N 1
ATOM 1377 C CA . ARG B 1 47 ? -1.665 14.18 15.938 1 96.75 47 ARG B CA 1
ATOM 1378 C C . ARG B 1 47 ? -3.129 14.406 15.57 1 96.75 47 ARG B C 1
ATOM 1380 O O . ARG B 1 47 ? -3.664 15.5 15.773 1 96.75 47 ARG B O 1
ATOM 1387 N N . HIS B 1 48 ? -3.729 13.43 15.031 1 97.38 48 HIS B N 1
ATOM 1388 C CA . HIS B 1 48 ? -5.133 13.406 14.641 1 97.38 48 HIS B CA 1
ATOM 1389 C C . HIS B 1 48 ? -5.68 11.984 14.648 1 97.38 48 HIS B C 1
ATOM 1391 O O . HIS B 1 48 ? -4.953 11.031 14.945 1 97.38 48 HIS B O 1
ATOM 1397 N N . ASN B 1 49 ? -6.949 11.852 14.438 1 97.88 49 ASN B N 1
ATOM 1398 C CA . ASN B 1 49 ? -7.539 10.516 14.344 1 97.88 49 ASN B CA 1
ATOM 1399 C C . ASN B 1 49 ? -8.578 10.445 13.227 1 97.88 49 ASN B C 1
ATOM 1401 O O . ASN B 1 49 ? -8.891 11.453 12.594 1 97.88 49 ASN B O 1
ATOM 1405 N N . HIS B 1 50 ? -8.953 9.312 12.859 1 98.12 50 HIS B N 1
ATOM 1406 C CA . HIS B 1 50 ? -10.07 8.992 11.977 1 98.12 50 HIS B CA 1
ATOM 1407 C C . HIS B 1 50 ? -11.148 8.211 12.719 1 98.12 50 HIS B C 1
ATOM 1409 O O . HIS B 1 50 ? -11.016 7 12.922 1 98.12 50 HIS B O 1
ATOM 1415 N N . PRO B 1 51 ? -12.258 8.852 13.039 1 97.69 51 PRO B N 1
ATOM 1416 C CA . PRO B 1 51 ? -13.242 8.211 13.906 1 97.69 51 PRO B CA 1
ATOM 1417 C C . PRO B 1 51 ? -13.914 7.004 13.25 1 97.69 51 PRO B C 1
ATOM 1419 O O . PRO B 1 51 ? -14.367 6.094 13.945 1 97.69 51 PRO B O 1
ATOM 1422 N N . ASP B 1 52 ? -13.922 6.98 11.977 1 97.56 52 ASP B N 1
ATOM 1423 C CA . ASP B 1 52 ? -14.758 5.988 11.312 1 97.56 52 ASP B CA 1
ATOM 1424 C C . ASP B 1 52 ? -13.914 5.023 10.484 1 97.56 52 ASP B C 1
ATOM 1426 O O . ASP B 1 52 ? -14.453 4.223 9.711 1 97.56 52 ASP B O 1
ATOM 1430 N N . SER B 1 53 ? -12.594 5.145 10.531 1 98.38 53 SER B N 1
ATOM 1431 C CA . SER B 1 53 ? -11.766 4.301 9.688 1 98.38 53 SER B CA 1
ATOM 1432 C C . SER B 1 53 ? -10.523 3.816 10.43 1 98.38 53 SER B C 1
ATOM 1434 O O . SER B 1 53 ? -9.883 4.586 11.148 1 98.38 53 SER B O 1
ATOM 1436 N N . ASP B 1 54 ? -10.195 2.49 10.281 1 98.5 54 ASP B N 1
ATOM 1437 C CA . ASP B 1 54 ? -8.82 2.068 10.516 1 98.5 54 ASP B CA 1
ATOM 1438 C C . ASP B 1 54 ? -7.879 2.637 9.453 1 98.5 54 ASP B C 1
ATOM 1440 O O . ASP B 1 54 ? -8.32 2.988 8.359 1 98.5 54 ASP B O 1
ATOM 1444 N N . GLU B 1 55 ? -6.645 2.707 9.805 1 98.81 55 GLU B N 1
ATOM 1445 C CA . GLU B 1 55 ? -5.625 3.141 8.859 1 98.81 55 GLU B CA 1
ATOM 1446 C C . GLU B 1 55 ? -4.426 2.197 8.867 1 98.81 55 GLU B C 1
ATOM 1448 O O . GLU B 1 55 ? -3.973 1.772 9.938 1 98.81 55 GLU B O 1
ATOM 1453 N N . VAL B 1 56 ? -3.93 1.812 7.762 1 98.88 56 VAL B N 1
ATOM 1454 C CA . VAL B 1 56 ? -2.654 1.121 7.594 1 98.88 56 VAL B CA 1
ATOM 1455 C C . VAL B 1 56 ? -1.679 2.014 6.828 1 98.88 56 VAL B C 1
ATOM 1457 O O . VAL B 1 56 ? -2.031 2.584 5.793 1 98.88 56 VAL B O 1
ATOM 1460 N N . LEU B 1 57 ? -0.491 2.154 7.328 1 98.94 57 LEU B N 1
ATOM 1461 C CA . LEU B 1 57 ? 0.606 2.85 6.664 1 98.94 57 LEU B CA 1
ATOM 1462 C C . LEU B 1 57 ? 1.717 1.876 6.285 1 98.94 57 LEU B C 1
ATOM 1464 O O . LEU B 1 57 ? 2.197 1.117 7.133 1 98.94 57 LEU B O 1
ATOM 1468 N N . TYR B 1 58 ? 2.055 1.861 5.07 1 98.94 58 TYR B N 1
ATOM 1469 C CA . TYR B 1 58 ? 3.24 1.162 4.586 1 98.94 58 TYR B CA 1
ATOM 1470 C C . TYR B 1 58 ? 4.309 2.148 4.133 1 98.94 58 TYR B C 1
ATOM 1472 O O . TYR B 1 58 ? 4.059 2.988 3.264 1 98.94 58 TYR B O 1
ATOM 1480 N N . ILE B 1 59 ? 5.523 2.006 4.672 1 98.94 59 ILE B N 1
ATOM 1481 C CA . ILE B 1 59 ? 6.605 2.924 4.316 1 98.94 59 ILE B CA 1
ATOM 1482 C C . ILE B 1 59 ? 7.301 2.436 3.049 1 98.94 59 ILE B C 1
ATOM 1484 O O . ILE B 1 59 ? 7.957 1.392 3.057 1 98.94 59 ILE B O 1
ATOM 1488 N N . ILE B 1 60 ? 7.133 3.207 2.023 1 98.88 60 ILE B N 1
ATOM 1489 C CA . ILE B 1 60 ? 7.691 2.852 0.725 1 98.88 60 ILE B CA 1
ATOM 1490 C C . ILE B 1 60 ? 9.18 3.197 0.692 1 98.88 60 ILE B C 1
ATOM 1492 O O . ILE B 1 60 ? 10 2.387 0.266 1 98.88 60 ILE B O 1
ATOM 1496 N N . GLU B 1 61 ? 9.508 4.352 1.055 1 98.62 61 GLU B N 1
ATOM 1497 C CA . GLU B 1 61 ? 10.844 4.93 1.006 1 98.62 61 GLU B CA 1
ATOM 1498 C C . GLU B 1 61 ? 11.039 5.977 2.098 1 98.62 61 GLU B C 1
ATOM 1500 O O . GLU B 1 61 ? 10.102 6.703 2.438 1 98.62 61 GLU B O 1
ATOM 1505 N N . GLY B 1 62 ? 12.312 6.109 2.586 1 98.5 62 GLY B N 1
ATOM 1506 C CA . GLY B 1 62 ? 12.641 7.125 3.572 1 98.5 62 GLY B CA 1
ATOM 1507 C C . GLY B 1 62 ? 12.508 6.633 5 1 98.5 62 GLY B C 1
ATOM 1508 O O . GLY B 1 62 ? 12.547 5.43 5.254 1 98.5 62 GLY B O 1
ATOM 1509 N N . GLU B 1 63 ? 12.602 7.586 5.895 1 98.38 63 GLU B N 1
ATOM 1510 C CA . GLU B 1 63 ? 12.523 7.312 7.324 1 98.38 63 GLU B CA 1
ATOM 1511 C C . GLU B 1 63 ? 11.797 8.438 8.062 1 98.38 63 GLU B C 1
ATOM 1513 O O . GLU B 1 63 ? 11.711 9.555 7.559 1 98.38 63 GLU B O 1
ATOM 1518 N N . GLY B 1 64 ? 11.289 8.102 9.203 1 98.69 64 GLY B N 1
ATOM 1519 C CA . GLY B 1 64 ? 10.586 9.078 10.016 1 98.69 64 GLY B CA 1
ATOM 1520 C C . GLY B 1 64 ? 10.266 8.578 11.414 1 98.69 64 GLY B C 1
ATOM 1521 O O . GLY B 1 64 ? 10.805 7.566 11.859 1 98.69 64 GLY B O 1
ATOM 1522 N N . VAL B 1 65 ? 9.445 9.375 12.07 1 98.75 65 VAL B N 1
ATOM 1523 C CA . VAL B 1 65 ? 8.953 9.023 13.398 1 98.75 65 VAL B CA 1
ATOM 1524 C C . VAL B 1 65 ? 7.426 8.945 13.375 1 98.75 65 VAL B C 1
ATOM 1526 O O . VAL B 1 65 ? 6.766 9.766 12.734 1 98.75 65 VAL B O 1
ATOM 1529 N N . GLN B 1 66 ? 6.91 7.957 14.078 1 98.81 66 GLN B N 1
ATOM 1530 C CA . GLN B 1 66 ? 5.484 7.648 14.133 1 98.81 66 GLN B CA 1
ATOM 1531 C C . GLN B 1 66 ? 4.98 7.617 15.57 1 98.81 66 GLN B C 1
ATOM 1533 O O . GLN B 1 66 ? 5.66 7.105 16.453 1 98.81 66 GLN B O 1
ATOM 1538 N N . THR B 1 67 ? 3.82 8.148 15.805 1 98.56 67 THR B N 1
ATOM 1539 C CA . THR B 1 67 ? 3.111 7.949 17.062 1 98.56 67 THR B CA 1
ATOM 1540 C C . THR B 1 67 ? 1.794 7.215 16.844 1 98.56 67 THR B C 1
ATOM 1542 O O . THR B 1 67 ? 1.167 7.367 15.789 1 98.56 67 THR B O 1
ATOM 1545 N N . VAL B 1 68 ? 1.428 6.391 17.766 1 98.44 68 VAL B N 1
ATOM 1546 C CA . VAL B 1 68 ? 0.138 5.707 17.766 1 98.44 68 VAL B CA 1
ATOM 1547 C C . VAL B 1 68 ? -0.397 5.621 19.188 1 98.44 68 VAL B C 1
ATOM 1549 O O . VAL B 1 68 ? 0.181 4.934 20.031 1 98.44 68 VAL B O 1
ATOM 1552 N N . GLY B 1 69 ? -1.538 6.207 19.359 1 97.88 69 GLY B N 1
ATOM 1553 C CA . GLY B 1 69 ? -2.133 6.211 20.688 1 97.88 69 GLY B CA 1
ATOM 1554 C C . GLY B 1 69 ? -1.201 6.75 21.766 1 97.88 69 GLY B C 1
ATOM 1555 O O . GLY B 1 69 ? -0.552 7.781 21.562 1 97.88 69 GLY B O 1
ATOM 1556 N N . ASP B 1 70 ? -1.156 6.059 22.844 1 96.62 70 ASP B N 1
ATOM 1557 C CA . ASP B 1 70 ? -0.387 6.516 24 1 96.62 70 ASP B CA 1
ATOM 1558 C C . ASP B 1 70 ? 0.976 5.828 24.062 1 96.62 70 ASP B C 1
ATOM 1560 O O . ASP B 1 70 ? 1.78 6.109 24.953 1 96.62 70 ASP B O 1
ATOM 1564 N N . ASP B 1 71 ? 1.266 5.031 23.141 1 95.69 71 ASP B N 1
ATOM 1565 C CA . ASP B 1 71 ? 2.557 4.352 23.109 1 95.69 71 ASP B CA 1
ATOM 1566 C C . ASP B 1 71 ? 3.688 5.34 22.828 1 95.69 71 ASP B C 1
ATOM 1568 O O . ASP B 1 71 ? 3.457 6.414 22.281 1 95.69 71 ASP B O 1
ATOM 1572 N N . PRO B 1 72 ? 4.895 4.988 23.312 1 97.69 72 PRO B N 1
ATOM 1573 C CA . PRO B 1 72 ? 6.027 5.812 22.891 1 97.69 72 PRO B CA 1
ATOM 1574 C C . PRO B 1 72 ? 6.156 5.914 21.375 1 97.69 72 PRO B C 1
ATOM 1576 O O . PRO B 1 72 ? 5.828 4.961 20.672 1 97.69 72 PRO B O 1
ATOM 1579 N N . GLU B 1 73 ? 6.633 7.059 20.969 1 98.12 73 GLU B N 1
ATOM 1580 C CA . GLU B 1 73 ? 6.918 7.191 19.547 1 98.12 73 GLU B CA 1
ATOM 1581 C C . GLU B 1 73 ? 7.984 6.195 19.109 1 98.12 73 GLU B C 1
ATOM 1583 O O . GLU B 1 73 ? 8.805 5.758 19.906 1 98.12 73 GLU B O 1
ATOM 1588 N N . PHE B 1 74 ? 8.008 5.895 17.797 1 98.5 74 PHE B N 1
ATOM 1589 C CA . PHE B 1 74 ? 8.977 4.941 17.266 1 98.5 74 PHE B CA 1
ATOM 1590 C C . PHE B 1 74 ? 9.398 5.332 15.852 1 98.5 74 PHE B C 1
ATOM 1592 O O . PHE B 1 74 ? 8.672 6.051 15.164 1 98.5 74 PHE B O 1
ATOM 1599 N N . THR B 1 75 ? 10.609 4.879 15.461 1 98.69 75 THR B N 1
ATOM 1600 C CA . THR B 1 75 ? 11.125 5.152 14.125 1 98.69 75 THR B CA 1
ATOM 1601 C C . THR B 1 75 ? 10.492 4.207 13.102 1 98.69 75 THR B C 1
ATOM 1603 O O . THR B 1 75 ? 10.164 3.068 13.422 1 98.69 75 THR B O 1
ATOM 1606 N N . VAL B 1 76 ? 10.273 4.723 11.906 1 98.69 76 VAL B N 1
ATOM 1607 C CA . VAL B 1 76 ? 9.828 3.904 10.789 1 98.69 76 VAL B CA 1
ATOM 1608 C C . VAL B 1 76 ? 10.766 4.094 9.594 1 98.69 76 VAL B C 1
ATOM 1610 O O . VAL B 1 76 ? 11.352 5.164 9.422 1 98.69 76 VAL B O 1
ATOM 1613 N N . SER B 1 77 ? 10.93 3.07 8.805 1 98.62 77 SER B N 1
ATOM 1614 C CA . SER B 1 77 ? 11.703 3.1 7.566 1 98.62 77 SER B CA 1
ATOM 1615 C C . SER B 1 77 ? 11.117 2.162 6.52 1 98.62 77 SER B C 1
ATOM 1617 O O . SER B 1 77 ? 10.133 1.463 6.789 1 98.62 77 SER B O 1
ATOM 1619 N N . ALA B 1 78 ? 11.703 2.207 5.348 1 98.62 78 ALA B N 1
ATOM 1620 C CA . ALA B 1 78 ? 11.188 1.458 4.203 1 98.62 78 ALA B CA 1
ATOM 1621 C C . ALA B 1 78 ? 10.898 0.008 4.582 1 98.62 78 ALA B C 1
ATOM 1623 O O . ALA B 1 78 ? 11.734 -0.654 5.207 1 98.62 78 ALA B O 1
ATOM 1624 N N . GLY B 1 79 ? 9.688 -0.472 4.258 1 98.44 79 GLY B N 1
ATOM 1625 C CA . GLY B 1 79 ? 9.281 -1.847 4.504 1 98.4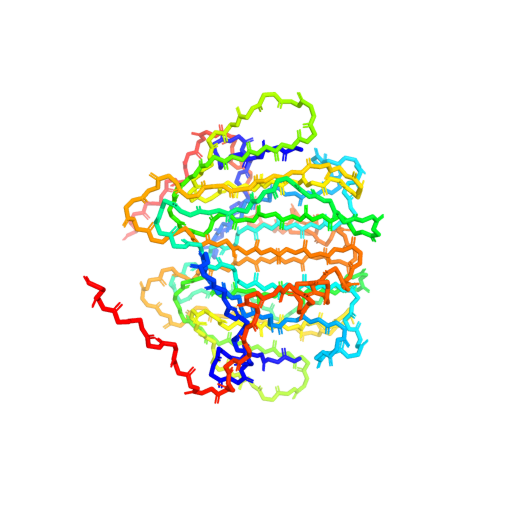4 79 GLY B CA 1
ATOM 1626 C C . GLY B 1 79 ? 8.453 -2.01 5.762 1 98.44 79 GLY B C 1
ATOM 1627 O O . GLY B 1 79 ? 7.801 -3.041 5.957 1 98.44 79 GLY B O 1
ATOM 1628 N N . ASP B 1 80 ? 8.469 -1.01 6.633 1 98.81 80 ASP B N 1
ATOM 1629 C CA . ASP B 1 80 ? 7.66 -1.06 7.844 1 98.81 80 ASP B CA 1
ATOM 1630 C C . ASP B 1 80 ? 6.176 -0.913 7.52 1 98.81 80 ASP B C 1
ATOM 1632 O O . ASP B 1 80 ? 5.809 -0.227 6.566 1 98.81 80 ASP B O 1
ATOM 1636 N N . THR B 1 81 ? 5.312 -1.543 8.305 1 98.81 81 THR B N 1
ATOM 1637 C CA . THR B 1 81 ? 3.867 -1.363 8.25 1 98.81 81 THR B CA 1
ATOM 1638 C C . THR B 1 81 ? 3.314 -0.996 9.625 1 98.81 81 THR B C 1
ATOM 1640 O O . THR B 1 81 ? 3.705 -1.584 10.633 1 98.81 81 THR B O 1
ATOM 1643 N N . VAL B 1 82 ? 2.463 -0.003 9.664 1 98.75 82 VAL B N 1
ATOM 1644 C CA . VAL B 1 82 ? 1.839 0.451 10.906 1 98.75 82 VAL B CA 1
ATOM 1645 C C . VAL B 1 82 ? 0.322 0.307 10.805 1 98.75 82 VAL B C 1
ATOM 1647 O O . VAL B 1 82 ? -0.287 0.758 9.828 1 98.75 82 VAL B O 1
ATOM 1650 N N . TYR B 1 83 ? -0.296 -0.378 11.711 1 98.62 83 TYR B N 1
ATOM 1651 C CA . TYR B 1 83 ? -1.747 -0.438 11.852 1 98.62 83 TYR B CA 1
ATOM 1652 C C . 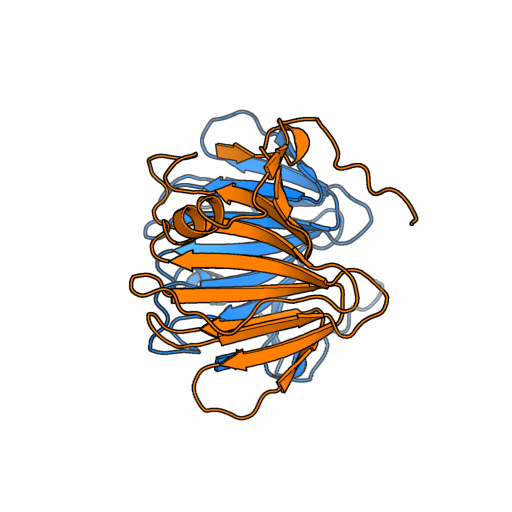TYR B 1 83 ? -2.236 0.55 12.906 1 98.62 83 TYR B C 1
ATOM 1654 O O . TYR B 1 83 ? -1.755 0.547 14.039 1 98.62 83 TYR B O 1
ATOM 1662 N N . ILE B 1 84 ? -3.127 1.396 12.562 1 98.62 84 ILE B N 1
ATOM 1663 C CA . ILE B 1 84 ? -3.717 2.406 13.438 1 98.62 84 ILE B CA 1
ATOM 1664 C C . ILE B 1 84 ? -5.223 2.166 13.555 1 98.62 84 ILE B C 1
ATOM 1666 O O . ILE B 1 84 ? -5.977 2.422 12.617 1 98.62 84 ILE B O 1
ATOM 1670 N N . PRO B 1 85 ? -5.715 1.737 14.711 1 97.81 85 PRO B N 1
ATOM 1671 C CA . PRO B 1 85 ? -7.145 1.457 14.867 1 97.81 85 PRO B CA 1
ATOM 1672 C C . PRO B 1 85 ? -8.008 2.715 14.773 1 97.81 85 PRO B C 1
ATOM 1674 O O . PRO B 1 85 ? -7.535 3.814 15.07 1 97.81 85 PRO B O 1
ATOM 1677 N N . LYS B 1 86 ? -9.25 2.463 14.344 1 97.5 86 LYS B N 1
ATOM 1678 C CA . LYS B 1 86 ? -10.242 3.531 14.305 1 97.5 86 LYS B CA 1
ATOM 1679 C C . LYS B 1 86 ? -10.234 4.34 15.594 1 97.5 86 LYS B C 1
ATOM 1681 O O . LYS B 1 86 ? -10.172 3.773 16.688 1 97.5 86 LYS B O 1
ATOM 1686 N N . GLY B 1 87 ? -10.195 5.695 15.477 1 97.94 87 GLY B N 1
ATOM 1687 C CA . GLY B 1 87 ? -10.336 6.594 16.609 1 97.94 87 GLY B CA 1
ATOM 1688 C C . GLY B 1 87 ? -9.047 6.801 17.375 1 97.94 87 GLY B C 1
ATOM 1689 O O . GLY B 1 87 ? -8.992 7.586 18.328 1 97.94 87 GLY B O 1
ATOM 1690 N N . VAL B 1 88 ? -7.977 6.152 17.078 1 98.25 88 VAL B N 1
ATOM 1691 C CA . VAL B 1 88 ? -6.719 6.258 17.797 1 98.25 88 VAL B CA 1
ATOM 1692 C C . VAL B 1 88 ? -5.895 7.414 17.25 1 98.25 88 VAL B C 1
ATOM 1694 O O . VAL B 1 88 ? -5.715 7.527 16.031 1 98.25 88 VAL B O 1
ATOM 1697 N N . GLU B 1 89 ? -5.43 8.273 18.125 1 98.56 89 GLU B N 1
ATOM 1698 C CA . GLU B 1 89 ? -4.59 9.398 17.719 1 98.56 89 GLU B CA 1
ATOM 1699 C C . GLU B 1 89 ? -3.238 8.914 17.188 1 98.56 89 GLU B C 1
ATOM 1701 O O . GLU B 1 89 ? -2.666 7.961 17.719 1 98.56 89 GLU B O 1
ATOM 1706 N N . HIS B 1 90 ? -2.73 9.641 16.172 1 98.75 90 HIS B N 1
ATOM 1707 C CA . HIS B 1 90 ? -1.437 9.281 15.602 1 98.75 90 HIS B CA 1
ATOM 1708 C C . HIS B 1 90 ? -0.828 10.445 14.828 1 98.75 90 HIS B C 1
ATOM 1710 O O . HIS B 1 90 ? -1.513 11.43 14.539 1 98.75 90 HIS B O 1
ATOM 1716 N N . SER B 1 91 ? 0.47 10.352 14.531 1 98.5 91 SER B N 1
ATOM 1717 C CA . SER B 1 91 ? 1.192 11.32 13.719 1 98.5 91 SER B CA 1
ATOM 1718 C C . SER B 1 91 ? 2.365 10.672 12.992 1 98.5 91 SER B C 1
ATOM 1720 O O . SER B 1 91 ? 2.82 9.594 13.383 1 98.5 91 SER B O 1
ATOM 1722 N N . THR B 1 92 ? 2.756 11.258 11.953 1 98.69 92 THR B N 1
ATOM 1723 C CA . THR B 1 92 ? 3.955 10.898 11.203 1 98.69 92 THR B CA 1
ATOM 1724 C C . THR B 1 92 ? 4.809 12.125 10.922 1 98.69 92 THR B C 1
ATOM 1726 O O . THR B 1 92 ? 4.289 13.18 10.539 1 98.69 92 THR B O 1
ATOM 1729 N N . PHE B 1 93 ? 6.066 12 11.133 1 98.81 93 PHE B N 1
ATOM 1730 C CA . PHE B 1 93 ? 7.016 13.078 10.883 1 98.81 93 PHE B CA 1
ATOM 1731 C C . PHE B 1 93 ? 8.219 12.57 10.102 1 98.81 93 PHE B C 1
ATOM 1733 O O . PHE B 1 93 ? 8.805 11.539 10.445 1 98.81 93 PHE B O 1
ATOM 1740 N N . ASN B 1 94 ? 8.562 13.258 8.977 1 98.81 94 ASN B N 1
ATOM 1741 C CA . ASN B 1 94 ? 9.742 12.945 8.18 1 98.81 94 ASN B CA 1
ATOM 1742 C C . ASN B 1 94 ? 11.008 13.523 8.797 1 98.81 94 ASN B C 1
ATOM 1744 O O . ASN B 1 94 ? 11.227 14.734 8.758 1 98.81 94 ASN B O 1
ATOM 1748 N N . THR B 1 95 ? 11.805 12.641 9.234 1 98.5 95 THR B N 1
ATOM 1749 C CA . THR B 1 95 ? 13.039 13.086 9.875 1 98.5 95 THR B CA 1
ATOM 1750 C C . THR B 1 95 ? 14.203 13.055 8.883 1 98.5 95 THR B C 1
ATOM 1752 O O . THR B 1 95 ? 15.336 13.383 9.242 1 98.5 95 THR B O 1
ATOM 1755 N N . GLY B 1 96 ? 14.008 12.617 7.688 1 97.75 96 GLY B N 1
ATOM 1756 C CA . GLY B 1 96 ? 15.078 12.461 6.711 1 97.75 96 GLY B CA 1
ATOM 1757 C C . GLY B 1 96 ? 15.281 13.68 5.84 1 97.75 96 GLY B C 1
ATOM 1758 O O . GLY B 1 96 ? 14.453 14.602 5.852 1 97.75 96 GLY B O 1
ATOM 1759 N N . TRP B 1 97 ? 16.375 13.664 5.043 1 96.75 97 TRP B N 1
ATOM 1760 C CA . TRP B 1 97 ? 16.688 14.773 4.148 1 96.75 97 TRP B CA 1
ATOM 1761 C C . TRP B 1 97 ? 16 14.594 2.799 1 96.75 97 TRP B C 1
ATOM 1763 O O . TRP B 1 97 ? 15.984 15.508 1.974 1 96.75 97 TRP B O 1
ATOM 1773 N N . ARG B 1 98 ? 15.531 13.406 2.578 1 97.31 98 ARG B N 1
ATOM 1774 C CA . ARG B 1 98 ? 14.711 13.133 1.4 1 97.31 98 ARG B CA 1
ATOM 1775 C C . ARG B 1 98 ? 13.234 13.016 1.771 1 97.31 98 ARG B C 1
ATOM 1777 O O . ARG B 1 98 ? 12.891 12.938 2.953 1 97.31 98 ARG B O 1
ATOM 1784 N N . GLN B 1 99 ? 12.414 12.914 0.743 1 97.81 99 GLN B N 1
ATOM 1785 C CA . GLN B 1 99 ? 10.984 12.734 0.976 1 97.81 99 GLN B CA 1
ATOM 1786 C C . GLN B 1 99 ? 10.695 11.375 1.616 1 97.81 99 GLN B C 1
ATOM 1788 O O . GLN B 1 99 ? 11.336 10.383 1.285 1 97.81 99 GLN B O 1
ATOM 1793 N N . LEU B 1 100 ? 9.789 11.359 2.555 1 98.75 100 LEU B N 1
ATOM 1794 C CA . LEU B 1 100 ? 9.188 10.148 3.09 1 98.75 100 LEU B CA 1
ATOM 1795 C C . LEU B 1 100 ? 7.949 9.75 2.287 1 98.75 100 LEU B C 1
ATOM 1797 O O . LEU B 1 100 ? 6.988 10.523 2.199 1 98.75 100 LEU B O 1
ATOM 1801 N N . ARG B 1 101 ? 8 8.547 1.596 1 98.88 101 ARG B N 1
ATOM 1802 C CA . ARG B 1 101 ? 6.891 8.039 0.792 1 98.88 101 ARG B CA 1
ATOM 1803 C C . ARG B 1 101 ? 6.16 6.914 1.517 1 98.88 101 ARG B C 1
ATOM 1805 O O . ARG B 1 101 ? 6.781 5.965 1.99 1 98.88 101 ARG B O 1
ATOM 1812 N N . ILE B 1 102 ? 4.836 7.098 1.605 1 98.94 102 ILE B N 1
ATOM 1813 C CA . ILE B 1 102 ? 3.994 6.184 2.371 1 98.94 102 ILE B CA 1
ATOM 1814 C C . ILE B 1 102 ? 2.781 5.773 1.536 1 98.94 102 ILE B C 1
ATOM 1816 O O . ILE B 1 102 ? 2.184 6.605 0.85 1 98.94 102 ILE B O 1
ATOM 1820 N N . LEU B 1 103 ? 2.436 4.523 1.524 1 98.94 103 LEU B N 1
ATOM 1821 C CA . LEU B 1 103 ? 1.095 4.156 1.088 1 98.94 103 LEU B CA 1
ATOM 1822 C C . LEU B 1 103 ? 0.132 4.105 2.27 1 98.94 103 LEU B C 1
ATOM 1824 O O . LEU B 1 103 ? 0.365 3.375 3.234 1 98.94 103 LEU B O 1
ATOM 1828 N N . ALA B 1 104 ? -0.879 4.859 2.193 1 98.94 104 ALA B N 1
ATOM 1829 C CA . ALA B 1 104 ? -1.921 4.875 3.217 1 98.94 104 ALA B CA 1
ATOM 1830 C C . ALA B 1 104 ? -3.164 4.129 2.748 1 98.94 104 ALA B C 1
ATOM 1832 O O . ALA B 1 104 ? -3.564 4.242 1.587 1 98.94 104 ALA B O 1
ATOM 1833 N N . VAL B 1 105 ? -3.768 3.387 3.646 1 98.94 105 VAL B N 1
ATOM 1834 C CA . VAL B 1 105 ? -5.02 2.678 3.414 1 98.94 105 VAL B CA 1
ATOM 1835 C C . VAL B 1 105 ? -6.027 3.039 4.504 1 98.94 105 VAL B C 1
ATOM 1837 O O . VAL B 1 105 ? -5.734 2.92 5.695 1 98.94 105 VAL B O 1
ATOM 1840 N N . TYR B 1 106 ? -7.195 3.529 4.105 1 98.81 106 TYR B N 1
ATOM 1841 C CA . TYR B 1 106 ? -8.312 3.705 5.02 1 98.81 106 TYR B CA 1
ATOM 1842 C C . TYR B 1 106 ? -9.359 2.617 4.816 1 98.81 106 TYR B C 1
ATOM 1844 O O . TYR B 1 106 ? -9.766 2.338 3.686 1 98.81 106 TYR B O 1
ATOM 1852 N N . ASN B 1 107 ? -9.789 2.049 5.879 1 98.69 107 ASN B N 1
ATOM 1853 C CA . ASN B 1 107 ? -10.836 1.034 5.848 1 98.69 107 ASN B CA 1
ATOM 1854 C C . ASN B 1 107 ? -11.852 1.242 6.969 1 98.69 107 ASN B C 1
ATOM 1856 O O . ASN B 1 107 ? -11.547 1.029 8.141 1 98.69 107 ASN B O 1
ATOM 1860 N N . PRO B 1 108 ? -13.211 1.526 6.648 1 98.25 108 PRO B N 1
ATOM 1861 C CA . PRO B 1 108 ? -13.695 1.87 5.309 1 98.25 108 PRO B CA 1
ATOM 1862 C C . PRO B 1 108 ? -13.086 3.164 4.773 1 98.25 108 PRO B C 1
ATOM 1864 O O . PRO B 1 108 ? -12.453 3.91 5.527 1 98.25 108 PRO B O 1
ATOM 1867 N N . GLY B 1 109 ? -13.195 3.291 3.445 1 98.38 109 GLY B N 1
ATOM 1868 C CA . GLY B 1 109 ? -12.781 4.543 2.832 1 98.38 109 GLY B CA 1
ATOM 1869 C C . GLY B 1 109 ? -13.625 5.727 3.266 1 98.38 109 GLY B C 1
ATOM 1870 O O . GLY B 1 109 ? -14.727 5.551 3.797 1 98.38 109 GLY B O 1
ATOM 1871 N N . GLY B 1 110 ? -13.078 6.961 3.068 1 97.06 110 GLY B N 1
ATOM 1872 C CA . GLY B 1 110 ? -13.836 8.164 3.359 1 97.06 110 GLY B CA 1
ATOM 1873 C C . GLY B 1 110 ? -13.055 9.18 4.172 1 97.06 110 GLY B C 1
ATOM 1874 O O . GLY B 1 110 ? -13.289 10.383 4.059 1 97.06 110 GLY B O 1
ATOM 1875 N N . ALA B 1 111 ? -12.078 8.766 4.973 1 97.75 111 ALA B N 1
ATOM 1876 C CA . ALA B 1 111 ? -11.336 9.641 5.875 1 97.75 111 ALA B CA 1
ATOM 1877 C C . ALA B 1 111 ? -10.586 10.719 5.094 1 97.75 111 ALA B C 1
ATOM 1879 O O . ALA B 1 111 ? -10.352 11.82 5.602 1 97.75 111 ALA B O 1
ATOM 1880 N N . GLU B 1 112 ? -10.234 10.492 3.857 1 97.5 112 GLU B N 1
ATOM 1881 C CA . GLU B 1 112 ? -9.445 11.398 3.035 1 97.5 112 GLU B CA 1
ATOM 1882 C C . GLU B 1 112 ? -10.203 12.695 2.756 1 97.5 112 GLU B C 1
ATOM 1884 O O . GLU B 1 112 ? -9.594 13.727 2.449 1 97.5 112 GLU B O 1
ATOM 1889 N N . LYS B 1 113 ? -11.492 12.625 2.885 1 97.19 113 LYS B N 1
ATOM 1890 C CA . LYS B 1 113 ? -12.312 13.797 2.564 1 97.19 113 LYS B CA 1
ATOM 1891 C C . LYS B 1 113 ? -12.031 14.945 3.533 1 97.19 113 LYS B C 1
ATOM 1893 O O . LYS B 1 113 ? -12.086 16.109 3.148 1 97.19 113 LYS B O 1
ATOM 1898 N N . ALA B 1 114 ? -11.703 14.648 4.738 1 96.69 114 ALA B N 1
ATOM 1899 C CA . ALA B 1 114 ? -11.422 15.664 5.75 1 96.69 114 ALA B CA 1
ATOM 1900 C C . ALA B 1 114 ? -10.195 16.484 5.379 1 96.69 114 ALA B C 1
ATOM 1902 O O . ALA B 1 114 ? -10.094 17.656 5.738 1 96.69 114 ALA B O 1
ATOM 1903 N N . LEU B 1 115 ? -9.242 15.914 4.656 1 97.19 115 LEU B N 1
ATOM 1904 C CA . LEU B 1 115 ? -8.008 16.594 4.27 1 97.19 115 LEU B CA 1
ATOM 1905 C C . LEU B 1 115 ? -8.312 17.781 3.359 1 97.19 115 LEU B C 1
ATOM 1907 O O . LEU B 1 115 ? -7.586 18.781 3.365 1 97.19 115 LEU B O 1
ATOM 1911 N N . ARG B 1 116 ? -9.359 17.703 2.627 1 96.06 116 ARG B N 1
ATOM 1912 C CA . ARG B 1 116 ? -9.695 18.734 1.646 1 96.06 116 ARG B CA 1
ATOM 1913 C C . ARG B 1 116 ? -10.234 19.984 2.33 1 96.06 116 ARG B C 1
ATOM 1915 O O . ARG B 1 116 ? -10.367 21.031 1.696 1 96.06 116 ARG B O 1
ATOM 1922 N N . GLU B 1 117 ? -10.516 19.812 3.572 1 96.69 117 GLU B N 1
ATOM 1923 C CA . GLU B 1 117 ? -11.039 20.953 4.336 1 96.69 117 GLU B CA 1
ATOM 1924 C C . GLU B 1 117 ? -9.914 21.703 5.039 1 96.69 117 GLU B C 1
ATOM 1926 O O . GLU B 1 117 ? -10.156 22.734 5.68 1 96.69 117 GLU B O 1
ATOM 1931 N N . LEU B 1 118 ? -8.734 21.219 4.941 1 96.56 118 LEU B N 1
ATOM 1932 C CA . LEU B 1 118 ? -7.609 21.875 5.582 1 96.56 118 LEU B CA 1
ATOM 1933 C C . LEU B 1 118 ? -7.301 23.203 4.898 1 96.56 118 LEU B C 1
ATOM 1935 O O . LEU B 1 118 ? -7.43 23.328 3.676 1 96.56 118 LEU B O 1
ATOM 1939 N N . PRO B 1 119 ? -6.805 24.188 5.629 1 96.88 119 PRO B N 1
ATOM 1940 C CA . PRO B 1 119 ? -6.609 25.531 5.074 1 96.88 119 PRO B CA 1
ATOM 1941 C C . PRO B 1 119 ? -5.543 25.562 3.982 1 96.88 119 PRO B C 1
ATOM 1943 O O . PRO B 1 119 ? -5.602 26.406 3.088 1 96.88 119 PRO B O 1
ATOM 1946 N N . ASP B 1 120 ? -4.559 24.734 4.016 1 96.12 120 ASP B N 1
ATOM 1947 C CA . ASP B 1 120 ? -3.469 24.797 3.047 1 96.12 120 ASP B CA 1
ATOM 1948 C C . ASP B 1 120 ? -3.697 23.812 1.903 1 96.12 120 ASP B C 1
ATOM 1950 O O . ASP B 1 120 ? -2.801 23.578 1.093 1 96.12 120 ASP B O 1
ATOM 1954 N N . TYR B 1 121 ? -4.895 23.234 1.82 1 97.56 121 TYR B N 1
ATOM 1955 C CA . TYR B 1 121 ? -5.211 22.281 0.759 1 97.56 121 TYR B CA 1
ATOM 1956 C C . TYR B 1 121 ? -5.281 22.984 -0.594 1 97.56 121 TYR B C 1
ATOM 1958 O O . TYR B 1 121 ? -5.941 24.016 -0.733 1 97.56 121 TYR B O 1
ATOM 1966 N N . ARG B 1 122 ? -4.621 22.453 -1.585 1 96.88 122 ARG B N 1
ATOM 1967 C CA . ARG B 1 122 ? -4.738 22.844 -2.984 1 96.88 122 ARG B CA 1
ATOM 1968 C C . ARG B 1 122 ? -4.828 21.625 -3.891 1 96.88 122 ARG B C 1
ATOM 1970 O O . ARG B 1 122 ? -4.008 20.703 -3.793 1 96.88 122 ARG B O 1
ATOM 1977 N N . ALA B 1 123 ? -5.844 21.609 -4.738 1 97.88 123 ALA B N 1
ATOM 1978 C CA . ALA B 1 123 ? -5.953 20.562 -5.742 1 97.88 123 ALA B CA 1
ATOM 1979 C C . ALA B 1 123 ? -5.156 20.906 -6.996 1 97.88 123 ALA B C 1
ATOM 1981 O O . ALA B 1 123 ? -5.363 21.953 -7.598 1 97.88 123 ALA B O 1
ATOM 1982 N N . VAL B 1 124 ? -4.27 20.047 -7.375 1 97.75 124 VAL B N 1
ATOM 1983 C CA . VAL B 1 124 ? -3.549 20.172 -8.633 1 97.75 124 VAL B CA 1
ATOM 1984 C C . VAL B 1 124 ? -4.16 19.25 -9.68 1 97.75 124 VAL B C 1
ATOM 1986 O O . VAL B 1 124 ? -4.234 18.031 -9.469 1 97.75 124 VAL B O 1
ATOM 1989 N N . PRO B 1 125 ? -4.57 19.766 -10.789 1 97.44 125 PRO B N 1
ATOM 1990 C CA . PRO B 1 125 ? -5.266 18.938 -11.789 1 97.44 125 PRO B CA 1
ATOM 1991 C C . PRO B 1 125 ? -4.406 17.797 -12.312 1 97.44 125 PRO B C 1
ATOM 1993 O O . PRO B 1 125 ? -3.176 17.891 -12.305 1 97.44 125 PRO B O 1
ATOM 1996 N N . PRO B 1 126 ? -5.145 16.734 -12.781 1 97.38 126 PRO B N 1
ATOM 1997 C CA . PRO B 1 126 ? -4.414 15.617 -13.391 1 97.38 126 PRO B CA 1
ATOM 1998 C C . PRO B 1 126 ? -3.434 16.078 -14.469 1 97.38 126 PRO B C 1
ATOM 2000 O O . PRO B 1 126 ? -3.746 16.984 -15.25 1 97.38 126 PRO B O 1
ATOM 2003 N N . GLY B 1 127 ? -2.291 15.43 -14.391 1 95.5 127 GLY B N 1
ATOM 2004 C CA . GLY B 1 127 ? -1.294 15.719 -15.406 1 95.5 127 GLY B CA 1
ATOM 2005 C C . GLY B 1 127 ? -0.417 16.906 -15.07 1 95.5 127 GLY B C 1
ATOM 2006 O O . GLY B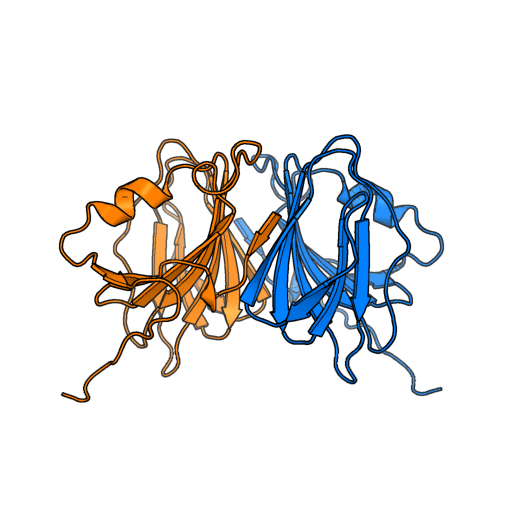 1 127 ? 0.605 17.141 -15.719 1 95.5 127 GLY B O 1
ATOM 2007 N N . GLU B 1 128 ? -0.797 17.688 -14.102 1 94.44 128 GLU B N 1
ATOM 2008 C CA . GLU B 1 128 ? 0.005 18.828 -13.688 1 94.44 128 GLU B CA 1
ATOM 2009 C C . GLU B 1 128 ? 0.904 18.484 -12.508 1 94.44 128 GLU B C 1
ATOM 2011 O O . GLU B 1 128 ? 0.581 17.594 -11.719 1 94.44 128 GLU B O 1
ATOM 2016 N N . VAL B 1 129 ? 2.057 19.141 -12.516 1 88.81 129 VAL B N 1
ATOM 2017 C CA . VAL B 1 129 ? 3.023 18.875 -11.453 1 88.81 129 VAL B CA 1
ATOM 2018 C C . VAL B 1 129 ? 3.135 20.094 -10.539 1 88.81 129 VAL B C 1
ATOM 2020 O O . VAL B 1 129 ? 3.002 21.234 -10.992 1 88.81 129 VAL B O 1
ATOM 2023 N N . ILE B 1 130 ? 3.342 19.75 -9.273 1 84.38 130 ILE B N 1
ATOM 2024 C CA . ILE B 1 130 ? 3.561 20.812 -8.305 1 84.38 130 ILE B CA 1
ATOM 2025 C C . ILE B 1 130 ? 4.957 21.406 -8.492 1 84.38 130 ILE B C 1
ATOM 2027 O O . ILE B 1 130 ? 5.945 20.672 -8.547 1 84.38 130 ILE B O 1
ATOM 2031 N N . THR B 1 131 ? 4.969 22.641 -8.688 1 79.94 131 THR B N 1
ATOM 2032 C CA . THR B 1 131 ? 6.266 23.297 -8.781 1 79.94 131 THR B CA 1
ATOM 2033 C C . THR B 1 131 ? 6.648 23.938 -7.445 1 79.94 131 THR B C 1
ATOM 2035 O O . THR B 1 131 ? 5.805 24.5 -6.754 1 79.94 131 THR B O 1
ATOM 2038 N N . VAL B 1 132 ? 7.785 23.516 -6.898 1 72.81 132 VAL B N 1
ATOM 2039 C CA . VAL B 1 132 ? 8.281 24.078 -5.656 1 72.81 132 VAL B CA 1
ATOM 2040 C C . VAL B 1 132 ? 9.375 25.109 -5.957 1 72.81 132 VAL B C 1
ATOM 2042 O O . VAL B 1 132 ? 10.289 24.828 -6.738 1 72.81 132 VAL B O 1
ATOM 2045 N N . GLU B 1 133 ? 9.125 26.25 -5.527 1 72.44 133 GLU B N 1
ATOM 2046 C CA . GLU B 1 133 ? 10.141 27.297 -5.699 1 72.44 133 GLU B CA 1
ATOM 2047 C C . GLU B 1 133 ? 11.078 27.344 -4.5 1 72.44 133 GLU B C 1
ATOM 2049 O O . GLU B 1 133 ? 10.648 27.203 -3.355 1 72.44 133 GLU B O 1
ATOM 2054 N N . ARG B 1 134 ? 12.484 27.234 -4.898 1 73.31 134 ARG B N 1
ATOM 2055 C CA . ARG B 1 134 ? 13.5 27.453 -3.869 1 73.31 134 ARG B CA 1
ATOM 2056 C C . ARG B 1 134 ? 13.422 28.859 -3.295 1 73.31 134 ARG B C 1
ATOM 2058 O O . ARG B 1 134 ? 13.297 29.828 -4.039 1 73.31 134 ARG B O 1
ATOM 2065 N N . SER B 1 135 ? 12.953 28.844 -1.919 1 55.75 135 SER B N 1
ATOM 2066 C CA . SER B 1 135 ? 13.039 30.172 -1.32 1 55.75 135 SER B CA 1
ATOM 2067 C C . SER B 1 135 ? 14.492 30.609 -1.141 1 55.75 135 SER B C 1
ATOM 2069 O O . SER B 1 135 ? 15.375 29.766 -0.962 1 55.75 135 SER B O 1
#

pLDDT: mean 96.42, std 5.67, range [54.78, 98.94]

InterPro domains:
  IPR006045 Cupin 1 [SM00835] (2-130)
  IPR011051 RmlC-like cupin domain superfamily [SSF51182] (6-120)
  IPR013096 Cupin 2, conserved barrel [PF07883] (36-106)
  IPR014710 RmlC-like jelly roll fold [G3DSA:2.60.120.10] (25-118)
  IPR051610 Glucose-6-phosphate isomerase/Oxalate decarboxylase [PTHR35848] (29-110)

Organism: NCBI:txid1891644

Radius of gyration: 18.0 Å; Cα contacts (8 Å, |Δi|>4): 733; chains: 2; bounding box: 41×57×46 Å

Secondary structure (DSSP, 8-state):
-EE-GGGSPEEE-SSEEEEEEE-TTT-TT--SEEEEEEE-TT-EEEEE--TT-EEEEEEEESEEEEEETTSPPEEEETT-EEEE-TT--EEEEE-SSS-EEEEEEEESS-GGGGGGGSTT-EEEPTT--PPPP--/-EE-GGGSPEEE-SSEEEEEEE-TTT-TT--SEEEEEEE-TT-EEEEE--TT-EEEEEEEESEEEEEETTSPPEEEETT-EEEE-TT--EEEEE-SSS-EEEEEEEESS-GGGGGGGSTT-EEEPTT--PPPP--

Nearest PDB structures (foldseek):
  3h8u-assembly1_B  TM=8.330E-01  e=7.579E-08  Klebsiella pneumoniae subsp. pneumoniae MGH 78578
  3h8u-assembly1_A  TM=8.376E-01  e=1.044E-06  Klebsiella pneumoniae subsp. pneumoniae MGH 78578
  1sfn-assembly1_A  TM=9.102E-01  e=6.801E-06  Deinococcus radiodurans
  6b8w-assembly1_B  TM=8.499E-01  e=3.391E-06  Enterobacter cloacae subsp. cloacae ATCC 13047
  2i45-assembly4_H  TM=8.751E-01  e=4.932E-06  Neisseria meningitidis

Solvent-accessible surface area (backbone atoms only — not comparable to full-atom values): 13844 Å² total; per-residue (Å²): 94,79,32,45,62,57,74,30,51,34,44,33,42,89,36,31,38,35,38,67,51,44,24,42,89,80,34,78,88,40,63,35,22,34,27,45,36,39,30,34,50,74,24,55,52,73,73,44,62,37,78,77,22,29,36,39,39,34,29,67,36,50,34,28,40,37,39,53,58,87,50,78,68,45,78,46,36,54,61,23,21,38,50,42,57,53,52,42,39,28,32,46,34,19,72,32,90,52,56,22,31,29,38,39,34,31,48,45,35,66,69,70,60,63,54,69,68,40,90,64,49,42,82,37,55,52,68,60,77,87,81,80,77,88,128,92,77,32,45,62,57,72,32,52,33,43,32,44,91,38,30,37,35,38,68,51,42,24,43,89,81,34,79,87,38,62,34,24,35,28,45,36,38,29,34,50,73,24,53,51,73,73,43,63,38,78,78,23,29,38,37,40,35,29,67,36,49,35,28,41,35,39,52,59,89,52,77,67,43,78,44,37,54,60,24,22,37,51,42,58,52,54,41,40,27,33,47,35,20,72,32,91,50,56,22,32,30,40,38,35,30,48,44,34,67,70,70,60,63,56,70,70,39,90,62,48,43,82,37,54,52,67,58,76,88,82,79,76,86,127

Foldseek 3Di:
DFDDQLQFKWKDFPQFIKTWGDFCVVPVPAQKTKIKTKGAAQGKDDKDFAQPWKKKKAWQAAKWWKDWAPDDIDIDGHGDMDIHDHPIIMMIGHHDNGITMMMMMIGRGDSVVVVCVDPRIDIDHRNDDDDDDDD/DFDDQLQFKWKDFPQFIKTWGDFCVVPVPAQKTKIKTKGAEQGKDDKDFAQPWKKKKAWQAAKWWKDWAPDDIDIDGHGDMDIHDHPIIMMIGGHDNGITMMMMMIGRGDSVVVSCVDPRIDIDHRNDDDDDDDD

Sequence (270 aa):
MHSTPDDLVTDSFESGSIKWGVSPDLEDAASLTTGEVVINPTKGHDRHNHPDSDEVLYIIEGEGVQTVGDDPEFTVSAGDTVYIPKGVEHSTFNTGWRQLRILAVYNPGGAEKALRELPDYRAVPPGEVITVERSMHSTPDDLVTDSFESGSIKWGVSPDLEDAASLTTGEVVINPTKGHDRHNHPDSDEVLYIIEGEGVQTVGDDPEFTVSAGDTVYIPKGVEHSTFNTGWRQLRILAVYNPGGAEKALRELPDYRAVPPGEVITVERS